Protein AF-A0A0F9CAU9-F1 (afdb_monomer_lite)

Sequence (293 aa):
LVDLVAGYSEGDTSMVIDDLQSAGTIEADQEFTIANTRGIYRVTADATIASNEATVSFYPGLESDVDNDVVVTFTQSTLTDPKVETFVINYASALAAIREPMLLYQQANAAITTVGLATTRITAIGAEIILAVADVASGRAETVLAVALLSTASTQFDLMNAQIDLGVTALASGNSLVNTVPVAGGAPEFMAQANSNFGAAQGFGVTGRSFLEEARGNLNNNSAYLADVVGEVNAITAMVREAQVNLQEVSSELQIASSGRIMETWGRTELERVKAQMERAVPHSVSRIYSRS

Structure (mmCIF, N/CA/C/O backbone):
data_AF-A0A0F9CAU9-F1
#
_entry.id   AF-A0A0F9CAU9-F1
#
loop_
_atom_site.group_PDB
_atom_site.id
_atom_site.type_symbol
_atom_site.label_atom_id
_atom_site.label_alt_id
_atom_site.label_comp_id
_atom_site.label_asym_id
_atom_site.label_entity_id
_atom_site.label_seq_id
_atom_site.pdbx_PDB_ins_code
_atom_site.Cartn_x
_atom_site.Cartn_y
_atom_site.Cartn_z
_atom_site.occupancy
_atom_site.B_iso_or_equiv
_atom_site.auth_seq_id
_atom_site.auth_comp_id
_atom_site.auth_asym_id
_atom_site.auth_atom_id
_atom_site.pdbx_PDB_model_num
ATOM 1 N N . LEU A 1 1 ? -41.903 -16.993 67.031 1.00 79.75 1 LEU A N 1
ATOM 2 C CA . LEU A 1 1 ? -41.532 -18.353 66.592 1.00 79.75 1 LEU A CA 1
ATOM 3 C C . LEU A 1 1 ? -42.289 -18.639 65.300 1.00 79.75 1 LEU A C 1
ATOM 5 O O . LEU A 1 1 ? -42.965 -17.749 64.808 1.00 79.75 1 LEU A O 1
ATOM 9 N N . VAL A 1 2 ? -42.119 -19.794 64.668 1.00 72.75 2 VAL A N 1
ATOM 10 C CA . VAL A 1 2 ? -42.971 -20.174 63.528 1.00 72.75 2 VAL A CA 1
ATOM 11 C C . VAL A 1 2 ? -44.352 -20.557 64.057 1.00 72.75 2 VAL A C 1
ATOM 13 O O . VAL A 1 2 ? -44.434 -21.468 64.878 1.00 72.75 2 VAL A O 1
ATOM 16 N N . ASP A 1 3 ? -45.402 -19.882 63.580 1.00 75.12 3 ASP A N 1
ATOM 17 C CA . ASP A 1 3 ? -46.783 -20.097 64.029 1.00 75.12 3 ASP A CA 1
ATOM 18 C C . ASP A 1 3 ? -47.610 -20.756 62.932 1.00 75.12 3 ASP A C 1
ATOM 20 O O . ASP A 1 3 ? -48.082 -20.122 61.982 1.00 75.12 3 ASP A O 1
ATOM 24 N N . LEU A 1 4 ? -47.710 -22.076 63.038 1.00 72.44 4 LEU A N 1
ATOM 25 C CA . LEU A 1 4 ? -48.736 -22.872 62.392 1.00 72.44 4 LEU A CA 1
ATOM 26 C C . LEU A 1 4 ? -48.717 -24.257 63.031 1.00 72.44 4 LEU A C 1
ATOM 28 O O . LEU A 1 4 ? -47.734 -24.982 62.916 1.00 72.44 4 LEU A O 1
ATOM 32 N N . VAL A 1 5 ? -49.838 -24.683 63.620 1.00 67.50 5 VAL A N 1
ATOM 33 C CA . VAL A 1 5 ? -49.959 -25.988 64.309 1.00 67.50 5 VAL A CA 1
ATOM 34 C C . VAL A 1 5 ? -49.531 -27.183 63.431 1.00 67.50 5 VAL A C 1
ATOM 36 O O . VAL A 1 5 ? -49.164 -28.231 63.959 1.00 67.50 5 VAL A O 1
ATOM 39 N N . ALA A 1 6 ? -49.567 -27.041 62.101 1.00 71.44 6 ALA A N 1
ATOM 40 C CA . ALA A 1 6 ? -49.152 -28.064 61.140 1.00 71.44 6 ALA A CA 1
ATOM 41 C C . ALA A 1 6 ? -47.714 -27.910 60.586 1.00 71.44 6 ALA A C 1
ATOM 43 O O . ALA A 1 6 ? -47.284 -28.791 59.848 1.00 71.44 6 ALA A O 1
ATOM 44 N N . GLY A 1 7 ? -46.983 -26.842 60.928 1.00 83.56 7 GLY A N 1
ATOM 45 C CA . GLY A 1 7 ? -45.695 -26.492 60.317 1.00 83.56 7 GLY A CA 1
ATOM 46 C C . GLY A 1 7 ? -45.817 -25.937 58.890 1.00 83.56 7 GLY A C 1
ATOM 47 O O . GLY A 1 7 ? -46.917 -25.832 58.349 1.00 83.56 7 GLY A O 1
ATOM 48 N N . TYR A 1 8 ? -44.681 -25.582 58.287 1.00 92.25 8 TYR A N 1
ATOM 49 C CA . TYR A 1 8 ? -44.561 -25.158 56.880 1.00 92.25 8 TYR A CA 1
ATOM 50 C C . TYR A 1 8 ? -43.757 -26.188 56.088 1.00 92.25 8 TYR A C 1
ATOM 52 O O . TYR A 1 8 ? -42.897 -26.860 56.657 1.00 92.25 8 TYR A O 1
ATOM 60 N N . SER A 1 9 ? -44.030 -26.331 54.794 1.00 95.19 9 SER A N 1
ATOM 61 C CA . SER A 1 9 ? -43.420 -27.373 53.964 1.00 95.19 9 SER A CA 1
ATOM 62 C C . SER A 1 9 ? -42.234 -26.868 53.142 1.00 95.19 9 SER A C 1
ATOM 64 O O . SER A 1 9 ? -42.120 -25.677 52.841 1.00 95.19 9 SER A O 1
ATOM 66 N N . GLU A 1 10 ? -41.362 -27.792 52.730 1.00 95.31 10 GLU A N 1
ATOM 67 C CA . GLU A 1 10 ? -40.320 -27.521 51.733 1.00 95.31 10 GLU A CA 1
ATOM 68 C C . GLU A 1 10 ? -40.907 -26.794 50.506 1.00 95.31 10 GLU A C 1
ATOM 70 O O . GLU A 1 10 ? -41.928 -27.190 49.938 1.00 95.31 10 GLU A O 1
ATOM 75 N N . GLY A 1 11 ? -40.240 -25.720 50.081 1.00 95.56 11 GLY A N 1
ATOM 76 C CA . GLY A 1 11 ? -40.632 -24.898 48.941 1.00 95.56 11 GLY A CA 1
ATOM 77 C C . GLY A 1 11 ? -41.585 -23.745 49.261 1.00 95.56 11 GLY A C 1
ATOM 78 O O . GLY A 1 11 ? -41.729 -22.865 48.409 1.00 95.56 11 GLY A O 1
ATOM 79 N N . ASP A 1 12 ? -42.179 -23.682 50.458 1.00 96.69 12 ASP A N 1
ATOM 80 C CA . ASP A 1 12 ? -43.006 -22.539 50.855 1.00 96.69 12 ASP A CA 1
ATOM 81 C C . ASP A 1 12 ? -42.184 -21.239 50.835 1.00 96.69 12 ASP A C 1
ATOM 83 O O . ASP A 1 12 ? -41.024 -21.200 51.250 1.00 96.69 12 ASP A O 1
ATOM 87 N N . THR A 1 13 ? -42.789 -20.158 50.335 1.00 97.06 13 THR A N 1
ATOM 88 C CA . THR A 1 13 ? -42.161 -18.824 50.205 1.00 97.06 13 THR A CA 1
ATOM 89 C C . THR A 1 13 ? -42.803 -17.778 51.114 1.00 97.06 13 THR A C 1
ATOM 91 O O . THR A 1 13 ? -42.598 -16.575 50.940 1.00 97.06 13 THR A O 1
ATOM 94 N N . SER A 1 14 ? -43.648 -18.213 52.044 1.00 96.12 14 SER A N 1
ATOM 95 C CA . SER A 1 14 ? -44.259 -17.349 53.045 1.00 96.12 14 SER A CA 1
ATOM 96 C C . SER A 1 14 ? -44.559 -18.128 54.311 1.00 96.12 14 SER A C 1
ATOM 98 O O . SER A 1 14 ? -45.047 -19.251 54.219 1.00 96.12 14 SER A O 1
ATOM 100 N N . MET A 1 15 ? -44.340 -17.514 55.469 1.00 95.81 15 MET A N 1
ATOM 101 C CA . MET A 1 15 ? -44.677 -18.110 56.758 1.00 95.81 15 MET A CA 1
ATOM 102 C C . MET A 1 15 ? -45.140 -17.051 57.750 1.00 95.81 15 MET A C 1
ATOM 104 O O . MET A 1 15 ? -44.755 -15.883 57.662 1.00 95.81 15 MET A O 1
ATOM 108 N N . VAL A 1 16 ? -45.970 -17.469 58.693 1.00 95.56 16 VAL A N 1
ATOM 109 C CA . VAL A 1 16 ? -46.379 -16.667 59.839 1.00 95.56 16 VAL A CA 1
ATOM 110 C C . VAL A 1 16 ? -45.367 -16.848 60.964 1.00 95.56 16 VAL A C 1
ATOM 112 O O . VAL A 1 16 ? -44.951 -17.967 61.274 1.00 95.56 16 VAL A O 1
ATOM 115 N N . ILE A 1 17 ? -44.967 -15.729 61.559 1.00 94.19 17 ILE A N 1
ATOM 116 C CA . ILE A 1 17 ? -44.067 -15.680 62.705 1.00 94.19 17 ILE A CA 1
ATOM 117 C C . ILE A 1 17 ? -44.802 -15.017 63.871 1.00 94.19 17 ILE A C 1
ATOM 119 O O . ILE A 1 17 ? -45.234 -13.874 63.723 1.00 94.19 17 ILE A O 1
ATOM 123 N N . ASP A 1 18 ? -44.905 -15.697 65.012 1.00 93.06 18 ASP A N 1
ATOM 124 C CA . ASP A 1 18 ? -45.485 -15.190 66.264 1.00 93.06 18 ASP A CA 1
ATOM 125 C C . ASP A 1 18 ? -44.417 -14.757 67.287 1.00 93.06 18 ASP A C 1
ATOM 127 O O . ASP A 1 18 ? -43.220 -14.686 66.983 1.00 93.06 18 ASP A O 1
ATOM 131 N N . ASP A 1 19 ? -44.856 -14.460 68.514 1.00 92.06 19 ASP A N 1
ATOM 132 C CA . ASP A 1 19 ? -44.031 -14.008 69.645 1.00 92.06 19 ASP A CA 1
ATOM 133 C C . ASP A 1 19 ? -43.095 -12.841 69.273 1.00 92.06 19 ASP A C 1
ATOM 135 O O . ASP A 1 19 ? -41.976 -12.688 69.770 1.00 92.06 19 ASP A O 1
ATOM 139 N N . LEU A 1 20 ? -43.554 -12.014 68.330 1.00 90.19 20 LEU A N 1
ATOM 140 C CA . LEU A 1 20 ? -42.885 -10.793 67.921 1.00 90.19 20 LEU A CA 1
ATOM 141 C C . LEU A 1 20 ? -43.221 -9.662 68.901 1.00 90.19 20 LEU A C 1
ATOM 143 O O . LEU A 1 20 ? -44.124 -9.745 69.730 1.00 90.19 20 LEU A O 1
ATOM 147 N N . GLN A 1 21 ? -42.499 -8.550 68.791 1.00 88.62 21 GLN A N 1
ATOM 148 C CA . GLN A 1 21 ? -42.854 -7.324 69.508 1.00 88.62 21 GLN A CA 1
ATOM 149 C C . GLN A 1 21 ? -44.277 -6.839 69.161 1.00 88.62 21 GLN A C 1
ATOM 151 O O . GLN A 1 21 ? -44.815 -7.140 68.099 1.00 88.62 21 GLN A O 1
ATOM 156 N N . SER A 1 22 ? -44.871 -6.015 70.028 1.00 84.19 22 SER A N 1
ATOM 157 C CA . SER A 1 22 ? -46.284 -5.613 69.911 1.00 84.19 22 SER A CA 1
ATOM 158 C C . SER A 1 22 ? -46.644 -4.809 68.660 1.00 84.19 22 SER A C 1
ATOM 160 O O . SER A 1 22 ? -47.810 -4.801 68.263 1.00 84.19 22 SER A O 1
ATOM 162 N N . ALA A 1 23 ? -45.672 -4.134 68.045 1.00 88.44 23 ALA A N 1
ATOM 163 C CA . ALA A 1 23 ? -45.816 -3.429 66.777 1.00 88.44 23 ALA A CA 1
ATOM 164 C C . ALA A 1 23 ? -44.446 -3.240 66.108 1.00 88.44 23 ALA A C 1
ATOM 166 O O . ALA A 1 23 ? -43.421 -3.168 66.786 1.00 88.44 23 ALA A O 1
ATOM 167 N N . GLY A 1 24 ? -44.431 -3.105 64.782 1.00 89.12 24 GLY A N 1
ATOM 168 C CA . GLY A 1 24 ? -43.224 -2.836 64.001 1.00 89.12 24 GLY A CA 1
ATOM 169 C C . GLY A 1 24 ? -43.350 -3.324 62.562 1.00 89.12 24 GLY A C 1
ATOM 170 O O . GLY A 1 24 ? -44.426 -3.739 62.135 1.00 89.12 24 GLY A O 1
ATOM 171 N N . THR A 1 25 ? -42.239 -3.296 61.835 1.00 91.00 25 THR A N 1
ATOM 172 C CA . THR A 1 25 ? -42.145 -3.822 60.471 1.00 91.00 25 THR A CA 1
ATOM 173 C C . THR A 1 25 ? -40.889 -4.676 60.365 1.00 91.00 25 THR A C 1
ATOM 175 O O . THR A 1 25 ? -39.832 -4.281 60.856 1.00 91.00 25 THR A O 1
ATOM 178 N N . ILE A 1 26 ? -41.014 -5.840 59.739 1.00 92.25 26 ILE A N 1
ATOM 179 C CA . ILE A 1 26 ? -39.893 -6.620 59.217 1.00 92.25 26 ILE A CA 1
ATOM 180 C C . ILE A 1 26 ? -39.681 -6.115 57.792 1.00 92.25 26 ILE A C 1
ATOM 182 O O . ILE A 1 26 ? -40.568 -6.250 56.949 1.00 92.25 26 ILE A O 1
ATOM 186 N N . GLU A 1 27 ? -38.559 -5.446 57.555 1.00 90.31 27 GLU A N 1
ATOM 187 C CA . GLU A 1 27 ? -38.302 -4.750 56.292 1.00 90.31 27 GLU A CA 1
ATOM 188 C C . GLU A 1 27 ? -37.923 -5.738 55.181 1.00 90.31 27 GLU A C 1
ATOM 190 O O . GLU A 1 27 ? -37.297 -6.774 55.432 1.00 90.31 27 GLU A O 1
ATOM 195 N N . ALA A 1 28 ? -38.276 -5.401 53.941 1.00 88.75 28 ALA A N 1
ATOM 196 C CA . ALA A 1 28 ? -37.760 -6.090 52.767 1.00 88.75 28 ALA A CA 1
ATOM 197 C C . ALA A 1 28 ? -36.221 -6.106 52.762 1.00 88.75 28 ALA A C 1
ATOM 199 O O . ALA A 1 28 ? -35.564 -5.211 53.292 1.00 88.75 28 ALA A O 1
ATOM 200 N N . ASP A 1 29 ? -35.655 -7.146 52.153 1.00 84.69 29 ASP A N 1
ATOM 201 C CA . ASP A 1 29 ? -34.222 -7.438 52.083 1.00 84.69 29 ASP A CA 1
ATOM 202 C C . ASP A 1 29 ? -33.532 -7.791 53.414 1.00 84.69 29 ASP A C 1
ATOM 204 O O . ASP A 1 29 ? -32.345 -8.116 53.404 1.00 84.69 29 ASP A O 1
ATOM 208 N N . GLN A 1 30 ? -34.255 -7.854 54.541 1.00 89.88 30 GLN A N 1
ATOM 209 C CA . GLN A 1 30 ? -33.704 -8.434 55.769 1.00 89.88 30 GLN A CA 1
ATOM 210 C C . GLN A 1 30 ? -33.434 -9.933 55.599 1.00 89.88 30 GLN A C 1
ATOM 212 O O . GLN A 1 30 ? -34.263 -10.684 55.076 1.00 89.88 30 GLN A O 1
ATOM 217 N N . GLU A 1 31 ? -32.268 -10.376 56.065 1.00 92.75 31 GLU A N 1
ATOM 218 C CA . GLU A 1 31 ? -31.911 -11.790 56.101 1.00 92.75 31 GLU A CA 1
ATOM 219 C C . GLU A 1 31 ? -32.347 -12.419 57.423 1.00 92.75 31 GLU A C 1
ATOM 221 O O . GLU A 1 31 ? -32.215 -11.823 58.495 1.00 92.75 31 GLU A O 1
ATOM 226 N N . PHE A 1 32 ? -32.823 -13.657 57.372 1.00 94.31 32 PHE A N 1
ATOM 227 C CA . PHE A 1 32 ? -33.106 -14.441 58.564 1.00 94.31 32 PHE A CA 1
ATOM 228 C C . PHE A 1 32 ? -32.723 -15.907 58.387 1.00 94.31 32 PHE A C 1
ATOM 230 O O . PHE A 1 32 ? -32.543 -16.416 57.281 1.00 94.31 32 PHE A O 1
ATOM 237 N N . THR A 1 33 ? -32.600 -16.587 59.519 1.00 95.75 33 THR A N 1
ATOM 238 C CA . THR A 1 33 ? -32.380 -18.032 59.598 1.00 95.75 33 THR A CA 1
ATOM 239 C C . THR A 1 33 ? -33.470 -18.664 60.443 1.00 95.75 33 THR A C 1
ATOM 241 O O . THR A 1 33 ? -34.001 -18.038 61.364 1.00 95.75 33 THR A O 1
ATOM 244 N N . ILE A 1 34 ? -33.803 -19.909 60.126 1.00 94.94 34 ILE A N 1
ATOM 245 C CA . ILE A 1 34 ? -34.752 -20.717 60.888 1.00 94.94 34 ILE A CA 1
ATOM 246 C C . ILE A 1 34 ? -33.946 -21.811 61.583 1.00 94.94 34 ILE A C 1
ATOM 248 O O . ILE A 1 34 ? -33.148 -22.499 60.939 1.00 94.94 34 ILE A O 1
ATOM 252 N N . ALA A 1 35 ? -34.114 -21.968 62.895 1.00 92.81 35 ALA A N 1
ATOM 253 C CA . ALA A 1 35 ? -33.403 -22.992 63.649 1.00 92.81 35 ALA A CA 1
ATOM 254 C C . ALA A 1 35 ? -33.652 -24.389 63.054 1.00 92.81 35 ALA A C 1
ATOM 256 O O . ALA A 1 35 ? -34.734 -24.688 62.563 1.00 92.81 35 ALA A O 1
ATOM 257 N N . ASN A 1 36 ? -32.628 -25.244 63.094 1.00 91.50 36 ASN A N 1
ATOM 258 C CA . ASN A 1 36 ? -32.630 -26.586 62.495 1.00 91.50 36 ASN A CA 1
ATOM 259 C C . ASN A 1 36 ? -32.769 -26.638 60.960 1.00 91.50 36 ASN A C 1
ATOM 261 O O . ASN A 1 36 ? -32.805 -27.732 60.406 1.00 91.50 36 ASN A O 1
ATOM 265 N N . THR A 1 37 ? -32.749 -25.496 60.266 1.00 91.88 37 THR A N 1
ATOM 266 C CA . THR A 1 37 ? -32.593 -25.431 58.803 1.00 91.88 37 THR A CA 1
ATOM 267 C C . THR A 1 37 ? -31.204 -24.900 58.440 1.00 91.88 37 THR A C 1
ATOM 269 O O . THR A 1 37 ? -30.542 -24.253 59.256 1.00 91.88 37 THR A O 1
ATOM 272 N N . ARG A 1 38 ? -30.724 -25.189 57.225 1.00 88.75 38 ARG A N 1
ATOM 273 C CA . ARG A 1 38 ? -29.419 -24.707 56.738 1.00 88.75 38 ARG A CA 1
ATOM 274 C C . ARG A 1 38 ? -29.528 -23.422 55.900 1.00 88.75 38 ARG A C 1
ATOM 276 O O . ARG A 1 38 ? -28.519 -22.742 55.711 1.00 88.75 38 ARG A O 1
ATOM 283 N N . GLY A 1 39 ? -30.729 -23.086 55.433 1.00 88.38 39 GLY A N 1
ATOM 284 C CA . GLY A 1 39 ? -30.996 -21.935 54.578 1.00 88.38 39 GLY A CA 1
ATOM 285 C C . GLY A 1 39 ? -30.817 -20.578 55.266 1.00 88.38 39 GLY A C 1
ATOM 286 O O . GLY A 1 39 ? -31.155 -20.393 56.436 1.00 88.38 39 GLY A O 1
ATOM 287 N N . ILE A 1 40 ? -30.310 -19.615 54.494 1.00 93.56 40 ILE A N 1
ATOM 288 C CA . ILE A 1 40 ? -30.445 -18.181 54.769 1.00 93.56 40 ILE A CA 1
ATOM 289 C C . ILE A 1 40 ? -31.533 -17.674 53.829 1.00 93.56 40 ILE A C 1
ATOM 291 O O . ILE A 1 40 ? -31.454 -17.886 52.616 1.00 93.56 40 ILE A O 1
ATOM 295 N N . TYR A 1 41 ? -32.541 -17.024 54.392 1.00 95.12 41 TYR A N 1
ATOM 296 C CA . TYR A 1 41 ? -33.708 -16.546 53.665 1.00 95.12 41 TYR A CA 1
ATOM 297 C C . TYR A 1 41 ? -33.712 -15.026 53.651 1.00 95.12 41 TYR A C 1
ATOM 299 O O . TYR A 1 41 ? -33.342 -14.394 54.641 1.00 95.12 41 TYR A O 1
ATOM 307 N N . ARG A 1 42 ? -34.150 -14.434 52.539 1.00 94.38 42 ARG A N 1
ATOM 308 C CA . ARG A 1 42 ? -34.287 -12.984 52.404 1.00 94.38 42 ARG A CA 1
ATOM 309 C C . ARG A 1 42 ? -35.749 -12.596 52.281 1.00 94.38 42 ARG A C 1
ATOM 311 O O . ARG A 1 42 ? -36.455 -13.140 51.433 1.00 94.38 42 ARG A O 1
ATOM 318 N N . VAL A 1 43 ? -36.187 -11.637 53.090 1.00 94.88 43 VAL A N 1
ATOM 319 C CA . VAL A 1 43 ? -37.539 -11.073 53.031 1.00 94.88 43 VAL A CA 1
ATOM 320 C C . VAL A 1 43 ? -37.737 -10.348 51.697 1.00 94.88 43 VAL A C 1
ATOM 322 O O . VAL A 1 43 ? -36.916 -9.524 51.304 1.00 94.88 43 VAL A O 1
ATOM 325 N N . THR A 1 44 ? -38.815 -10.642 50.973 1.00 95.19 44 THR A N 1
ATOM 326 C CA . THR A 1 44 ? -39.061 -10.075 49.631 1.00 95.19 44 THR A CA 1
ATOM 327 C C . THR A 1 44 ? -39.981 -8.855 49.635 1.00 95.19 44 THR A C 1
ATOM 329 O O . THR A 1 44 ? -40.082 -8.170 48.619 1.00 95.19 44 THR A O 1
ATOM 332 N N . ALA A 1 45 ? -40.685 -8.600 50.739 1.00 92.94 45 ALA A N 1
ATOM 333 C CA . ALA A 1 45 ? -41.586 -7.464 50.912 1.00 92.94 45 ALA A CA 1
ATOM 334 C C . ALA A 1 45 ? -41.759 -7.134 52.402 1.00 92.94 45 ALA A C 1
ATOM 336 O O . ALA A 1 45 ? -41.692 -8.037 53.233 1.00 92.94 45 ALA A O 1
ATOM 337 N N . ASP A 1 46 ? -42.031 -5.867 52.721 1.00 92.56 46 ASP A N 1
ATOM 338 C CA . ASP A 1 46 ? -42.271 -5.421 54.096 1.00 92.56 46 ASP A CA 1
ATOM 339 C C . ASP A 1 46 ? -43.429 -6.198 54.743 1.00 92.56 46 ASP A C 1
ATOM 341 O O . ASP A 1 46 ? -44.545 -6.234 54.214 1.00 92.56 46 ASP A O 1
ATOM 345 N N . ALA A 1 47 ? -43.185 -6.768 55.921 1.00 95.19 47 ALA A N 1
ATOM 346 C CA . ALA A 1 47 ? -44.195 -7.446 56.724 1.00 95.19 47 ALA A CA 1
ATOM 347 C C . ALA A 1 47 ? -44.500 -6.627 57.983 1.00 95.19 47 ALA A C 1
ATOM 349 O O . ALA A 1 47 ? -43.624 -6.348 58.800 1.00 95.19 47 ALA A O 1
ATOM 350 N N . THR A 1 48 ? -45.759 -6.216 58.144 1.00 95.81 48 THR A N 1
ATOM 351 C CA . THR A 1 48 ? -46.199 -5.455 59.323 1.00 95.81 48 THR A CA 1
ATOM 352 C C . THR A 1 48 ? -46.467 -6.404 60.484 1.00 95.81 48 THR A C 1
ATOM 354 O O . THR A 1 48 ? -47.201 -7.375 60.326 1.00 95.81 48 THR A O 1
ATOM 357 N N . ILE A 1 49 ? -45.910 -6.091 61.653 1.00 94.75 49 ILE A N 1
ATOM 358 C CA . ILE A 1 49 ? -46.146 -6.830 62.891 1.00 94.75 49 ILE A CA 1
ATOM 359 C C . ILE A 1 49 ? -47.428 -6.305 63.536 1.00 94.75 49 ILE A C 1
ATOM 361 O O . ILE A 1 49 ? -47.516 -5.123 63.888 1.00 94.75 49 ILE A O 1
ATOM 365 N N . ALA A 1 50 ? -48.415 -7.183 63.701 1.00 92.31 50 ALA A N 1
ATOM 366 C CA . ALA A 1 50 ? -49.698 -6.893 64.323 1.00 92.31 50 ALA A CA 1
ATOM 367 C C . ALA A 1 50 ? -50.026 -7.972 65.359 1.00 92.31 50 ALA A C 1
ATOM 369 O O . ALA A 1 50 ? -49.959 -9.158 65.070 1.00 92.31 50 ALA A O 1
ATOM 370 N N . SER A 1 51 ? -50.398 -7.563 66.575 1.00 91.38 51 SER A N 1
ATOM 371 C CA . SER A 1 51 ? -50.764 -8.493 67.658 1.00 91.38 51 SER A CA 1
ATOM 372 C C . SER A 1 51 ? -49.683 -9.538 67.992 1.00 91.38 51 SER A C 1
ATOM 374 O O . SER A 1 51 ? -50.018 -10.652 68.378 1.00 91.38 51 SER A O 1
ATOM 376 N N . ASN A 1 52 ? -48.401 -9.154 67.906 1.00 92.50 52 ASN A N 1
ATOM 377 C CA . ASN A 1 52 ? -47.224 -10.022 68.086 1.00 92.50 52 ASN A CA 1
ATOM 378 C C . ASN A 1 52 ? -47.013 -11.069 66.973 1.00 92.50 52 ASN A C 1
ATOM 380 O O . ASN A 1 52 ? -46.266 -12.021 67.177 1.00 92.50 52 ASN A O 1
ATOM 384 N N . GLU A 1 53 ? -47.624 -10.881 65.802 1.00 93.06 53 GLU A N 1
ATOM 385 C CA . GLU A 1 53 ? -47.552 -11.813 64.673 1.00 93.06 53 GLU A CA 1
ATOM 386 C C . GLU A 1 53 ? -47.300 -11.065 63.348 1.00 93.06 53 GLU A C 1
ATOM 388 O O . GLU A 1 53 ? -47.697 -9.905 63.189 1.00 93.06 53 GLU A O 1
ATOM 393 N N . ALA A 1 54 ? -46.618 -11.696 62.388 1.00 95.12 54 ALA A N 1
ATOM 394 C CA . ALA A 1 54 ? -46.433 -11.170 61.034 1.00 95.12 54 ALA A CA 1
ATOM 395 C C . ALA A 1 54 ? -46.332 -12.291 59.988 1.00 95.12 54 ALA A C 1
ATOM 397 O O . ALA A 1 54 ? -45.632 -13.280 60.193 1.00 95.12 54 ALA A O 1
ATOM 398 N N . THR A 1 55 ? -46.956 -12.102 58.820 1.00 96.00 55 THR A N 1
ATOM 399 C CA . THR A 1 55 ? -46.733 -12.961 57.645 1.00 96.00 55 THR A CA 1
ATOM 400 C C . THR A 1 55 ? -45.552 -12.439 56.835 1.00 96.00 55 THR A C 1
ATOM 402 O O . THR A 1 55 ? -45.625 -11.362 56.244 1.00 96.00 55 THR A O 1
ATOM 405 N N . VAL A 1 56 ? -44.472 -13.211 56.774 1.00 96.31 56 VAL A N 1
ATOM 406 C CA . VAL A 1 56 ? -43.236 -12.856 56.071 1.00 96.31 56 VAL A CA 1
ATOM 407 C C . VAL A 1 56 ? -43.170 -13.605 54.747 1.00 96.31 56 VAL A C 1
ATOM 409 O O . VAL A 1 56 ? -43.267 -14.827 54.730 1.00 96.31 56 VAL A O 1
ATOM 412 N N . SER A 1 57 ? -42.990 -12.878 53.641 1.00 97.56 57 SER A N 1
ATOM 413 C CA . SER A 1 57 ? -42.685 -13.458 52.322 1.00 97.56 57 SER A CA 1
ATOM 414 C C . SER A 1 57 ? -41.178 -13.454 52.087 1.00 97.56 57 SER A C 1
ATOM 416 O O . SER A 1 57 ? -40.526 -12.454 52.398 1.00 97.56 57 SER A O 1
ATOM 418 N N . PHE A 1 58 ? -40.617 -14.537 51.551 1.00 97.44 58 PHE A N 1
ATOM 419 C CA . PHE A 1 58 ? -39.167 -14.706 51.454 1.00 97.44 58 PHE A CA 1
ATOM 420 C C . PHE A 1 58 ? -38.705 -15.538 50.246 1.00 97.44 58 PHE A C 1
ATOM 422 O O . PHE A 1 58 ? -39.488 -16.232 49.598 1.00 97.44 58 PHE A O 1
ATOM 429 N N . TYR A 1 59 ? -37.408 -15.444 49.939 1.00 96.00 59 TYR A N 1
ATOM 430 C CA . TYR A 1 59 ? -36.716 -16.231 48.916 1.00 96.00 59 TYR A CA 1
ATOM 431 C C . TYR A 1 59 ? -35.320 -16.664 49.414 1.00 96.00 59 TYR A C 1
ATOM 433 O O . TYR A 1 59 ? -34.651 -15.860 50.071 1.00 96.00 59 TYR A O 1
ATOM 441 N N . PRO A 1 60 ? -34.821 -17.868 49.066 1.00 96.94 60 PRO A N 1
ATOM 442 C CA . PRO A 1 60 ? -35.508 -18.947 48.338 1.00 96.94 60 PRO A CA 1
ATOM 443 C C . PRO A 1 60 ? -36.665 -19.556 49.149 1.00 96.94 60 PRO A C 1
ATOM 445 O O . PRO A 1 60 ? -36.859 -19.183 50.301 1.00 96.94 60 PRO A O 1
ATOM 448 N N . GLY A 1 61 ? -37.449 -20.461 48.550 1.00 95.81 61 GLY A N 1
ATOM 449 C CA . GLY A 1 61 ? -38.411 -21.265 49.317 1.00 95.81 61 GLY A CA 1
ATOM 450 C C . GLY A 1 61 ? -37.703 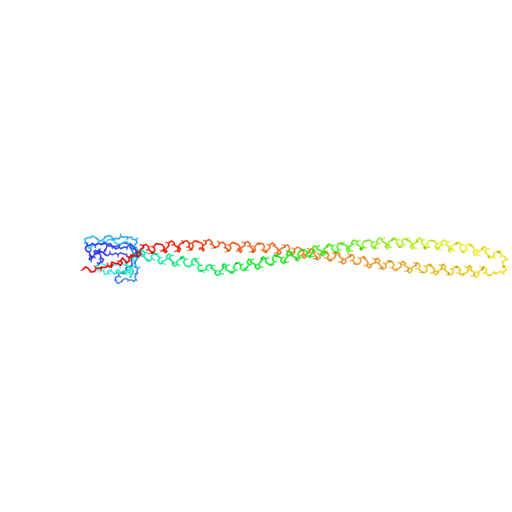-22.153 50.349 1.00 95.81 61 GLY A C 1
ATOM 451 O O . GLY A 1 61 ? -36.498 -22.390 50.223 1.00 95.81 61 GLY A O 1
ATOM 452 N N . LEU A 1 62 ? -38.430 -22.618 51.369 1.00 96.12 62 LEU A N 1
ATOM 453 C CA . LEU A 1 62 ? -37.872 -23.437 52.456 1.00 96.12 62 LEU A CA 1
ATOM 454 C C . LEU A 1 62 ? -37.117 -24.666 51.921 1.00 96.12 62 LEU A C 1
ATOM 456 O O . LEU A 1 62 ? -37.615 -25.361 51.042 1.00 96.12 62 LEU A O 1
ATOM 460 N N . GLU A 1 63 ? -35.924 -24.943 52.455 1.00 94.44 63 GLU A N 1
ATOM 461 C CA . GLU A 1 63 ? -35.094 -26.101 52.052 1.00 94.44 63 GLU A CA 1
ATOM 462 C C . GLU A 1 63 ? -35.609 -27.431 52.632 1.00 94.44 63 GLU A C 1
ATOM 464 O O . GLU A 1 63 ? -35.275 -28.506 52.143 1.00 94.44 63 GLU A O 1
ATOM 469 N N . SER A 1 64 ? -36.407 -27.368 53.695 1.00 94.12 64 SER A N 1
ATOM 470 C CA . SER A 1 64 ? -37.024 -28.516 54.352 1.00 94.12 64 SER A CA 1
ATOM 471 C C . SER A 1 64 ? -38.289 -28.076 55.077 1.00 94.12 64 SER A C 1
ATOM 473 O O . SER A 1 64 ? -38.463 -26.884 55.337 1.00 94.12 64 SER A O 1
ATOM 475 N N . ASP A 1 65 ? -39.119 -29.038 55.469 1.00 94.44 65 ASP A N 1
ATOM 476 C CA . ASP A 1 65 ? -40.238 -28.782 56.375 1.00 94.44 65 ASP A CA 1
ATOM 477 C C . ASP A 1 65 ? -39.748 -28.119 57.678 1.00 94.44 65 ASP A C 1
ATOM 479 O O . ASP A 1 65 ? -38.639 -28.384 58.161 1.00 94.44 65 ASP A O 1
ATOM 483 N N . VAL A 1 66 ? -40.578 -27.237 58.232 1.00 93.44 66 VAL A N 1
ATOM 484 C CA . VAL A 1 66 ? -40.309 -26.463 59.446 1.00 93.44 66 VAL A CA 1
ATOM 485 C C . VAL A 1 66 ? -41.428 -26.713 60.448 1.00 93.44 66 VAL A C 1
ATOM 487 O O . VAL A 1 66 ? -42.592 -26.416 60.177 1.00 93.44 66 VAL A O 1
ATOM 490 N N . ASP A 1 67 ? -41.062 -27.243 61.614 1.00 92.69 67 ASP A N 1
ATOM 491 C CA . ASP A 1 67 ? -41.993 -27.524 62.708 1.00 92.69 67 ASP A CA 1
ATOM 492 C C . ASP A 1 67 ? -42.586 -26.237 63.322 1.00 92.69 67 ASP A C 1
ATOM 494 O O . ASP A 1 67 ? -42.031 -25.140 63.203 1.00 92.69 67 ASP A O 1
ATOM 498 N N . ASN A 1 68 ? -43.709 -26.381 64.033 1.00 89.94 68 ASN A N 1
ATOM 499 C CA . ASN A 1 68 ? -44.265 -25.314 64.872 1.00 89.94 68 ASN A CA 1
ATOM 500 C C . ASN A 1 68 ? -43.292 -24.927 66.002 1.00 89.94 68 ASN A C 1
ATOM 502 O O . ASN A 1 68 ? -42.513 -25.759 66.470 1.00 89.94 68 ASN A O 1
ATOM 506 N N . ASP A 1 69 ? -43.372 -23.683 66.479 1.00 89.88 69 ASP A N 1
ATOM 507 C CA . ASP A 1 69 ? -42.574 -23.149 67.594 1.00 89.88 69 ASP A CA 1
ATOM 508 C C . ASP A 1 69 ? -41.052 -23.121 67.343 1.00 89.88 69 ASP A C 1
ATOM 510 O O . ASP A 1 69 ? -40.241 -23.036 68.271 1.00 89.88 69 ASP A O 1
ATOM 514 N N . VAL A 1 70 ? -40.626 -23.153 66.076 1.00 92.81 70 VAL A N 1
ATOM 515 C CA . VAL A 1 70 ? -39.208 -23.048 65.712 1.00 92.81 70 VAL A CA 1
ATOM 516 C C . VAL A 1 70 ? -38.733 -21.593 65.790 1.00 92.81 70 VAL A C 1
ATOM 518 O O . VAL A 1 70 ? -39.430 -20.649 65.411 1.00 92.81 70 VAL A O 1
ATOM 521 N N . VAL A 1 71 ? -37.514 -21.393 66.299 1.00 93.25 71 VAL A N 1
ATOM 522 C CA . VAL A 1 71 ? -36.914 -20.060 66.451 1.00 93.25 71 VAL A CA 1
ATOM 523 C C . VAL A 1 71 ? -36.507 -19.492 65.094 1.00 93.25 71 VAL A C 1
ATOM 525 O O . VAL A 1 71 ? -35.746 -20.118 64.356 1.00 93.25 71 VAL A O 1
ATOM 528 N N . VAL A 1 72 ? -36.946 -18.265 64.812 1.00 93.19 72 VAL A N 1
ATOM 529 C CA . VAL A 1 72 ? -36.512 -17.468 63.659 1.00 93.19 72 VAL A CA 1
ATOM 530 C C . VAL A 1 72 ? -35.589 -16.357 64.148 1.00 93.19 72 VAL A C 1
ATOM 532 O O . VAL A 1 72 ? -35.944 -15.609 65.057 1.00 93.19 72 VAL A O 1
ATOM 535 N N . THR A 1 73 ? -34.398 -16.250 63.561 1.00 93.12 73 THR A N 1
ATOM 536 C CA . THR A 1 73 ? -33.411 -15.220 63.915 1.00 93.12 73 THR A CA 1
ATOM 537 C C . THR A 1 73 ? -33.187 -14.290 62.735 1.00 93.12 73 THR A C 1
ATOM 539 O O . THR A 1 73 ? -32.609 -14.698 61.728 1.00 93.12 73 THR A O 1
ATOM 542 N N . PHE A 1 74 ? -33.615 -13.035 62.877 1.00 90.25 74 PHE A N 1
ATOM 543 C CA . PHE A 1 74 ? -33.333 -11.972 61.916 1.00 90.25 74 PHE A CA 1
ATOM 544 C C . PHE A 1 74 ? -31.921 -11.429 62.123 1.00 90.25 74 PHE A C 1
ATOM 546 O O . PHE A 1 74 ? -31.538 -11.048 63.232 1.00 90.25 74 PHE A O 1
ATOM 553 N N . THR A 1 75 ? -31.157 -11.358 61.040 1.00 86.44 75 THR A N 1
ATOM 554 C CA . THR A 1 75 ? -29.866 -10.679 61.011 1.00 86.44 75 THR A CA 1
ATOM 555 C C . THR A 1 75 ? -30.130 -9.222 60.668 1.00 86.44 75 THR A C 1
ATOM 557 O O . THR A 1 75 ? -30.375 -8.871 59.516 1.00 86.44 75 THR A O 1
ATOM 560 N N . GLN A 1 76 ? -30.127 -8.358 61.682 1.00 69.62 76 GLN A N 1
ATOM 561 C CA . GLN A 1 76 ? -30.235 -6.921 61.448 1.00 69.62 76 GLN A CA 1
ATOM 562 C C . GLN A 1 76 ? -28.978 -6.427 60.733 1.00 69.62 76 GLN A C 1
ATOM 564 O O . GLN A 1 76 ? -27.855 -6.751 61.136 1.00 69.62 76 GLN A O 1
ATOM 569 N N . SER A 1 77 ? -29.166 -5.619 59.688 1.00 65.31 77 SER A N 1
ATOM 570 C CA . SER A 1 77 ? -28.055 -4.895 59.077 1.00 65.31 77 SER A CA 1
ATOM 571 C C . SER A 1 77 ? -27.351 -4.069 60.156 1.00 65.31 77 SER A C 1
ATOM 573 O O . SER A 1 77 ? -27.987 -3.413 60.981 1.00 65.31 77 SER A O 1
ATOM 575 N N . THR A 1 78 ? -26.018 -4.094 60.166 1.00 61.56 78 THR A N 1
ATOM 576 C CA . THR A 1 78 ? -25.228 -3.245 61.077 1.00 61.56 78 THR A CA 1
ATOM 577 C C . THR A 1 78 ? -25.252 -1.770 60.657 1.00 61.56 78 THR A C 1
ATOM 579 O O . THR A 1 78 ? -24.724 -0.913 61.369 1.00 61.56 78 THR A O 1
ATOM 582 N N . LEU A 1 79 ? -25.875 -1.463 59.514 1.00 61.72 79 LEU A N 1
ATOM 583 C CA . LEU A 1 79 ? -26.109 -0.116 59.017 1.00 61.72 79 LEU A CA 1
ATOM 584 C C . LEU A 1 79 ? -27.477 0.380 59.493 1.00 61.72 79 LEU A C 1
ATOM 586 O O . LEU A 1 79 ? -28.501 -0.252 59.270 1.00 61.72 79 LEU A O 1
ATOM 590 N N . THR A 1 80 ? -27.492 1.553 60.123 1.00 62.47 80 THR A N 1
ATOM 591 C CA . THR A 1 80 ? -28.688 2.153 60.736 1.00 62.47 80 THR A CA 1
ATOM 592 C C . THR A 1 80 ? -29.758 2.607 59.730 1.00 62.47 80 THR A C 1
ATOM 594 O O . THR A 1 80 ? -30.843 2.996 60.149 1.00 62.47 80 THR A O 1
ATOM 597 N N . ASP A 1 81 ? -29.454 2.609 58.428 1.00 66.19 81 ASP A N 1
ATOM 598 C CA . ASP A 1 81 ? -30.370 2.981 57.344 1.00 66.19 81 ASP A CA 1
ATOM 599 C C . ASP A 1 81 ? -30.136 2.050 56.130 1.00 66.19 81 ASP A C 1
ATOM 601 O O . ASP A 1 81 ? -29.053 2.105 55.532 1.00 66.19 81 ASP A O 1
ATOM 605 N N . PRO A 1 82 ? -31.128 1.231 55.726 1.00 66.19 82 PRO A N 1
ATOM 606 C CA . PRO A 1 82 ? -31.051 0.343 54.558 1.00 66.19 82 PRO A CA 1
ATOM 607 C C . PRO A 1 82 ? -30.674 1.061 53.250 1.00 66.19 82 PRO A C 1
ATOM 609 O O . PRO A 1 82 ? -30.074 0.482 52.341 1.00 66.19 82 PRO A O 1
ATOM 612 N N . LYS A 1 83 ? -30.961 2.365 53.137 1.00 69.94 83 LYS A N 1
ATOM 613 C CA . LYS A 1 83 ? -30.599 3.161 51.952 1.00 69.94 83 LYS A CA 1
ATOM 614 C C . LYS A 1 83 ? -29.092 3.318 51.796 1.00 69.94 83 LYS A C 1
ATOM 616 O O . LYS A 1 83 ? -28.609 3.456 50.672 1.00 69.94 83 LYS A O 1
ATOM 621 N N . VAL A 1 84 ? -28.340 3.276 52.897 1.00 75.56 84 VAL A N 1
ATOM 622 C CA . VAL A 1 84 ? -26.875 3.389 52.882 1.00 75.56 84 VAL A CA 1
ATOM 623 C C . VAL A 1 84 ? -26.253 2.214 52.139 1.00 75.56 84 VAL A C 1
ATOM 625 O O . VAL A 1 84 ? -25.328 2.419 51.355 1.00 75.56 84 VAL A O 1
ATOM 628 N N . GLU A 1 85 ? -26.796 1.010 52.301 1.00 74.44 85 GLU A N 1
ATOM 629 C CA . GLU A 1 85 ? -26.325 -0.182 51.594 1.00 74.44 85 GLU A CA 1
ATOM 630 C C . GLU A 1 85 ? -26.518 -0.050 50.078 1.00 74.44 85 GLU A C 1
ATOM 632 O O . GLU A 1 85 ? -25.577 -0.236 49.302 1.00 74.44 85 GLU A O 1
ATOM 637 N N . THR A 1 86 ? -27.693 0.423 49.654 1.00 77.88 86 THR A N 1
ATOM 638 C CA . THR A 1 86 ? -27.967 0.726 48.240 1.00 77.88 86 THR A CA 1
ATOM 639 C C . THR A 1 86 ? -27.007 1.786 47.687 1.00 77.88 86 THR A C 1
ATOM 641 O O . THR A 1 86 ? -26.530 1.673 46.555 1.00 77.88 86 THR A O 1
ATOM 644 N N . PHE A 1 87 ? -26.676 2.819 48.470 1.00 81.31 87 PHE A N 1
ATOM 645 C CA . PHE A 1 87 ? -25.708 3.830 48.043 1.00 81.31 87 PHE A CA 1
ATOM 646 C C . PHE A 1 87 ? -24.295 3.260 47.907 1.00 81.31 87 PHE A C 1
ATOM 648 O O . PHE A 1 87 ? -23.610 3.604 46.947 1.00 81.31 87 PHE A O 1
ATOM 655 N N . VAL A 1 88 ? -23.857 2.380 48.811 1.00 82.88 88 VAL A N 1
ATOM 656 C CA . VAL A 1 88 ? -22.539 1.731 48.724 1.00 82.88 88 VAL A CA 1
ATOM 657 C C . VAL A 1 88 ? -22.446 0.840 47.486 1.00 82.88 88 VAL A C 1
ATOM 659 O O . VAL A 1 88 ? -21.439 0.909 46.778 1.00 82.88 88 VAL A O 1
ATOM 662 N N . ILE A 1 89 ? -23.497 0.076 47.171 1.00 82.94 89 ILE A N 1
ATOM 663 C CA . ILE A 1 89 ? -23.561 -0.743 45.951 1.00 82.94 89 ILE A CA 1
ATOM 664 C C . ILE A 1 89 ? -23.456 0.150 44.710 1.00 82.94 89 ILE A C 1
ATOM 666 O O . ILE A 1 89 ? -22.550 -0.043 43.900 1.00 82.94 89 ILE A O 1
ATOM 670 N N . ASN A 1 90 ? -24.297 1.183 44.591 1.00 83.38 90 ASN A N 1
ATOM 671 C CA . ASN A 1 90 ? -24.269 2.085 43.433 1.00 83.38 90 ASN A CA 1
ATOM 672 C C . ASN A 1 90 ? -22.931 2.835 43.309 1.00 83.38 90 ASN A C 1
ATOM 674 O O . ASN A 1 90 ? -22.421 3.022 42.205 1.00 83.38 90 ASN A O 1
ATOM 678 N N . TYR A 1 91 ? -22.324 3.225 44.433 1.00 86.31 91 TYR A N 1
ATOM 679 C CA . TYR A 1 91 ? -21.005 3.854 44.471 1.00 86.31 91 TYR A CA 1
ATOM 680 C C . TYR A 1 91 ? -19.905 2.903 43.978 1.00 86.31 91 TYR A C 1
ATOM 682 O O . TYR A 1 91 ? -19.067 3.296 43.164 1.00 86.31 91 TYR A O 1
ATOM 690 N N . ALA A 1 92 ? -19.918 1.646 44.432 1.00 85.12 92 ALA A N 1
ATOM 691 C CA . ALA A 1 92 ? -18.977 0.618 43.998 1.00 85.12 92 ALA A CA 1
ATOM 692 C C . ALA A 1 92 ? -19.150 0.285 42.508 1.00 85.12 92 ALA A C 1
ATOM 694 O O . ALA A 1 92 ? -18.156 0.215 41.784 1.00 85.12 92 ALA A O 1
ATOM 695 N N . SER A 1 93 ? -20.390 0.162 42.025 1.00 83.31 93 SER A N 1
ATOM 696 C CA . SER A 1 93 ? -20.697 -0.051 40.606 1.00 83.31 93 SER A CA 1
ATOM 697 C C . SER A 1 93 ? -20.229 1.117 39.734 1.00 83.31 93 SER A C 1
ATOM 699 O O . SER A 1 93 ? -19.601 0.896 38.699 1.00 83.31 93 SER A O 1
ATOM 701 N N . ALA A 1 94 ? -20.459 2.360 40.166 1.00 84.25 94 ALA A N 1
ATOM 702 C CA . ALA A 1 94 ? -19.986 3.550 39.465 1.00 84.25 94 ALA A CA 1
ATOM 703 C C . ALA A 1 94 ? -18.448 3.627 39.433 1.00 84.25 94 ALA A C 1
ATOM 705 O O . ALA A 1 94 ? -17.857 3.921 38.394 1.00 84.25 94 ALA A O 1
ATOM 706 N N . LEU A 1 95 ? -17.774 3.301 40.542 1.00 84.69 95 LEU A N 1
ATOM 707 C CA . LEU A 1 95 ? -16.311 3.216 40.594 1.00 84.69 95 LEU A CA 1
ATOM 708 C C . LEU A 1 95 ? -15.751 2.119 39.686 1.00 84.69 95 LEU A C 1
ATOM 710 O O . LEU A 1 95 ? -14.752 2.361 39.006 1.00 84.69 95 LEU A O 1
ATOM 714 N N . ALA A 1 96 ? -16.377 0.942 39.659 1.00 83.31 96 ALA A N 1
ATOM 715 C CA . ALA A 1 96 ? -15.991 -0.152 38.773 1.00 83.31 96 ALA A CA 1
ATOM 716 C C . ALA A 1 96 ? -16.134 0.256 37.298 1.00 83.31 96 ALA A C 1
ATOM 718 O O . ALA A 1 96 ? -15.202 0.066 36.518 1.00 83.31 96 ALA A O 1
ATOM 719 N N . ALA A 1 97 ? -17.236 0.928 36.940 1.00 79.00 97 ALA A N 1
ATOM 720 C CA . ALA A 1 97 ? -17.477 1.450 35.593 1.00 79.00 97 ALA A CA 1
ATOM 721 C C . ALA A 1 97 ? -16.474 2.535 35.154 1.00 79.00 97 ALA A C 1
ATOM 723 O O . ALA A 1 97 ? -16.261 2.729 33.960 1.00 79.00 97 ALA A O 1
ATOM 724 N N . ILE A 1 98 ? -15.834 3.234 36.097 1.00 83.19 98 ILE A N 1
ATOM 725 C CA . ILE A 1 98 ? -14.765 4.200 35.801 1.00 83.19 98 ILE A CA 1
ATOM 726 C C . ILE A 1 98 ? -13.399 3.502 35.708 1.00 83.19 98 ILE A C 1
ATOM 728 O O . ILE A 1 98 ? -12.604 3.830 34.829 1.00 83.19 98 ILE A O 1
ATOM 732 N N . ARG A 1 99 ? -13.096 2.570 36.621 1.00 80.69 99 ARG A N 1
ATOM 733 C CA . ARG A 1 99 ? -11.751 1.986 36.770 1.00 80.69 99 ARG A CA 1
ATOM 734 C C . ARG A 1 99 ? -11.434 0.906 35.747 1.00 80.69 99 ARG A C 1
ATOM 736 O O . ARG A 1 99 ? -10.383 0.980 35.115 1.00 80.69 99 ARG A O 1
ATOM 743 N N . GLU A 1 100 ? -12.312 -0.078 35.593 1.00 75.81 100 GLU A N 1
ATOM 744 C CA . GLU A 1 100 ? -12.053 -1.246 34.740 1.00 75.81 100 GLU A CA 1
ATOM 745 C C . GLU A 1 100 ? -11.818 -0.867 33.267 1.00 75.81 100 GLU A C 1
ATOM 747 O O . GLU A 1 100 ? -10.877 -1.372 32.650 1.00 75.81 100 GLU A O 1
ATOM 752 N N . PRO A 1 101 ? -12.558 0.094 32.685 1.00 70.94 101 PRO A N 1
ATOM 753 C CA . PRO A 1 101 ? -12.366 0.416 31.277 1.00 70.94 101 PRO A CA 1
ATOM 754 C C . PRO A 1 101 ? -11.145 1.307 30.988 1.00 70.94 101 PRO A C 1
ATOM 756 O O . PRO A 1 101 ? -10.699 1.380 29.843 1.00 70.94 101 PRO A O 1
ATOM 759 N N . MET A 1 102 ? -10.570 1.984 31.994 1.00 76.00 102 MET A N 1
ATOM 760 C CA . MET A 1 102 ? -9.486 2.959 31.786 1.00 76.00 102 MET A CA 1
ATOM 761 C C . MET A 1 102 ? -8.241 2.345 31.139 1.00 76.00 102 MET A C 1
ATOM 763 O O . MET A 1 102 ? -7.650 2.964 30.251 1.00 76.00 102 MET A O 1
ATOM 767 N N . LEU A 1 103 ? -7.841 1.142 31.563 1.00 76.69 103 LEU A N 1
ATOM 768 C CA . LEU A 1 103 ? -6.666 0.467 31.005 1.00 76.69 103 LEU A CA 1
ATOM 769 C C . LEU A 1 103 ? -6.898 0.105 29.531 1.00 76.69 103 LEU A C 1
ATOM 771 O O . LEU A 1 103 ? -6.067 0.416 28.676 1.00 76.69 103 LEU A O 1
ATOM 775 N N . LEU A 1 104 ? -8.059 -0.483 29.234 1.00 76.25 104 LEU A N 1
ATOM 776 C CA . LEU A 1 104 ? -8.480 -0.847 27.881 1.00 76.25 104 LEU A CA 1
ATOM 777 C C . LEU A 1 104 ? -8.555 0.377 26.958 1.00 76.25 104 LEU A C 1
ATOM 779 O O . LEU A 1 104 ? -8.101 0.301 25.820 1.00 76.25 104 LEU A O 1
ATOM 783 N N . TYR A 1 105 ? -9.019 1.538 27.435 1.00 77.06 105 TYR A N 1
ATOM 784 C CA . TYR A 1 105 ? -9.015 2.765 26.627 1.00 77.06 105 TYR A CA 1
ATOM 785 C C . TYR A 1 105 ? -7.631 3.327 26.373 1.00 77.06 105 TYR A C 1
ATOM 787 O O . TYR A 1 105 ? -7.366 3.812 25.275 1.00 77.06 105 TYR A O 1
ATOM 795 N N . GLN A 1 106 ? -6.754 3.328 27.375 1.00 78.69 106 GLN A N 1
ATOM 796 C CA . GLN A 1 106 ? -5.384 3.790 27.171 1.00 78.69 106 GLN A CA 1
ATOM 797 C C . GLN A 1 106 ? -4.690 2.921 26.122 1.00 78.69 106 GLN A C 1
ATOM 799 O O . GLN A 1 106 ? -4.071 3.456 25.202 1.00 78.69 106 GLN A O 1
ATOM 804 N N . GLN A 1 107 ? -4.886 1.602 26.199 1.00 80.31 107 GLN A N 1
ATOM 805 C CA . GLN A 1 107 ? -4.396 0.654 25.203 1.00 80.31 107 GLN A CA 1
ATOM 806 C C . GLN A 1 107 ? -5.032 0.888 23.825 1.00 80.31 107 GLN A C 1
ATOM 808 O O . GLN A 1 107 ? -4.304 0.987 22.839 1.00 80.31 107 GLN A O 1
ATOM 813 N N . ALA A 1 108 ? -6.353 1.072 23.743 1.00 77.62 108 ALA A N 1
ATOM 814 C CA . ALA A 1 108 ? -7.048 1.340 22.484 1.00 77.62 108 ALA A CA 1
ATOM 815 C C . ALA A 1 108 ? -6.599 2.663 21.839 1.00 77.62 108 ALA A C 1
ATOM 817 O O . ALA A 1 108 ? -6.288 2.690 20.654 1.00 77.62 108 ALA A O 1
ATOM 818 N N . ASN A 1 109 ? -6.476 3.756 22.597 1.00 80.69 109 ASN A N 1
ATOM 819 C CA . ASN A 1 109 ? -6.000 5.042 22.067 1.00 80.69 109 ASN A CA 1
ATOM 820 C C . ASN A 1 109 ? -4.525 4.976 21.627 1.00 80.69 109 ASN A C 1
ATOM 822 O O . ASN A 1 109 ? -4.153 5.572 20.610 1.00 80.69 109 ASN A O 1
ATOM 826 N N . ALA A 1 110 ? -3.682 4.245 22.365 1.00 76.56 110 ALA A N 1
ATOM 827 C CA . ALA A 1 110 ? -2.297 3.994 21.970 1.00 76.56 110 ALA A CA 1
ATOM 828 C C . ALA A 1 110 ? -2.224 3.176 20.668 1.00 76.56 110 ALA A C 1
ATOM 830 O O . ALA A 1 110 ? -1.429 3.498 19.779 1.00 76.56 110 ALA A O 1
ATOM 831 N N . ALA A 1 111 ? -3.097 2.175 20.518 1.00 72.12 111 ALA A N 1
ATOM 832 C CA . ALA A 1 111 ? -3.235 1.400 19.292 1.00 72.12 111 ALA A CA 1
ATOM 833 C C . ALA A 1 111 ? -3.728 2.271 18.124 1.00 72.12 111 ALA A C 1
ATOM 835 O O . ALA A 1 111 ? -3.096 2.258 17.073 1.00 72.12 111 ALA A O 1
ATOM 836 N N . ILE A 1 112 ? -4.760 3.107 18.317 1.00 79.31 112 ILE A N 1
ATOM 837 C CA . ILE A 1 112 ? -5.267 4.054 17.301 1.00 79.31 112 ILE A CA 1
ATOM 838 C C . ILE A 1 112 ? -4.144 4.973 16.820 1.00 79.31 112 ILE A C 1
ATOM 840 O O . ILE A 1 112 ? -3.956 5.157 15.619 1.00 79.31 112 ILE A O 1
ATOM 844 N N . THR A 1 113 ? -3.364 5.526 17.750 1.00 82.88 113 THR A N 1
ATOM 845 C CA . THR A 1 113 ? -2.238 6.410 17.418 1.00 82.88 113 THR A CA 1
ATOM 846 C C . THR A 1 113 ? -1.182 5.666 16.601 1.00 82.88 113 THR A C 1
ATOM 848 O O . THR A 1 113 ? -0.735 6.157 15.565 1.00 82.88 113 THR A O 1
ATOM 851 N N . THR A 1 114 ? -0.820 4.453 17.025 1.00 75.81 114 THR A N 1
ATOM 852 C CA . THR A 1 114 ? 0.145 3.596 16.319 1.00 75.81 114 THR A CA 1
ATOM 853 C C . THR A 1 114 ? -0.338 3.233 14.910 1.00 75.81 114 THR A C 1
ATOM 855 O O . THR A 1 114 ? 0.423 3.355 13.951 1.00 75.81 114 THR A O 1
ATOM 858 N N . VAL A 1 115 ? -1.613 2.864 14.755 1.00 72.69 115 VAL A N 1
ATOM 859 C CA . VAL A 1 115 ? -2.250 2.562 13.461 1.00 72.69 115 VAL A CA 1
ATOM 860 C C . VAL A 1 115 ? -2.294 3.800 12.561 1.00 72.69 115 VAL A C 1
ATOM 862 O O . VAL A 1 115 ? -2.015 3.705 11.364 1.00 72.69 115 VAL A O 1
ATOM 865 N N . GLY A 1 116 ? -2.560 4.985 13.117 1.00 78.44 116 GLY A N 1
ATOM 866 C CA . GLY A 1 116 ? -2.502 6.253 12.384 1.00 78.44 116 GLY A CA 1
ATOM 867 C C . GLY A 1 116 ? -1.099 6.577 11.855 1.00 78.44 116 GLY A C 1
ATOM 868 O O . GLY A 1 116 ? -0.942 6.978 10.696 1.00 78.44 116 GLY A O 1
ATOM 869 N N . LEU A 1 117 ? -0.058 6.336 12.659 1.00 80.94 117 LEU A N 1
ATOM 870 C CA . LEU A 1 117 ? 1.337 6.463 12.220 1.00 80.94 117 LEU A CA 1
ATOM 871 C C . LEU A 1 117 ? 1.677 5.456 11.114 1.00 80.94 117 LEU A C 1
ATOM 873 O O . LEU A 1 117 ? 2.280 5.841 10.110 1.00 80.94 117 LEU A O 1
ATOM 877 N N . ALA A 1 118 ? 1.258 4.195 11.258 1.00 65.06 118 ALA A N 1
ATOM 878 C CA . ALA A 1 118 ? 1.446 3.169 10.232 1.00 65.06 118 ALA A CA 1
ATOM 879 C C . ALA A 1 118 ? 0.765 3.565 8.910 1.00 65.06 118 ALA A C 1
ATOM 881 O O . ALA A 1 118 ? 1.401 3.546 7.858 1.00 65.06 118 ALA A O 1
ATOM 882 N N . THR A 1 119 ? -0.481 4.038 8.970 1.00 77.88 119 THR A N 1
ATOM 883 C CA . THR A 1 119 ? -1.243 4.529 7.808 1.00 77.88 119 THR A CA 1
ATOM 884 C C . THR A 1 119 ? -0.519 5.675 7.097 1.00 77.88 119 THR A C 1
ATOM 886 O O . THR A 1 119 ? -0.405 5.689 5.869 1.00 77.88 119 THR A O 1
ATOM 889 N N . THR A 1 120 ? 0.033 6.620 7.864 1.00 83.06 120 THR A N 1
ATOM 890 C CA . THR A 1 120 ? 0.814 7.744 7.324 1.00 83.06 120 THR A CA 1
ATOM 891 C C . THR A 1 120 ? 2.068 7.251 6.598 1.00 83.06 120 THR A C 1
ATOM 893 O O . THR A 1 120 ? 2.359 7.698 5.489 1.00 83.06 120 THR A O 1
ATOM 896 N N . ARG A 1 121 ? 2.795 6.290 7.184 1.00 72.75 121 ARG A N 1
ATOM 897 C CA . ARG A 1 121 ? 3.997 5.701 6.572 1.00 72.75 121 ARG A CA 1
ATOM 898 C C . ARG A 1 121 ? 3.682 4.933 5.292 1.00 72.75 121 ARG A C 1
ATOM 900 O O . ARG A 1 121 ? 4.371 5.131 4.299 1.00 72.75 121 ARG A O 1
ATOM 907 N N . ILE A 1 122 ? 2.628 4.120 5.285 1.00 68.25 122 ILE A N 1
ATOM 908 C CA . ILE A 1 122 ? 2.192 3.384 4.089 1.00 68.25 122 ILE A CA 1
ATOM 909 C C . ILE A 1 122 ? 1.773 4.346 2.972 1.00 68.25 122 ILE A C 1
ATOM 911 O O . ILE A 1 122 ? 2.090 4.118 1.808 1.00 68.25 122 ILE A O 1
ATOM 915 N N . THR A 1 123 ? 1.127 5.460 3.316 1.00 72.81 123 THR A N 1
ATOM 916 C CA . THR A 1 123 ? 0.772 6.497 2.337 1.00 72.81 123 THR A CA 1
ATOM 917 C C . THR A 1 123 ? 2.015 7.144 1.716 1.00 72.81 123 THR A C 1
ATOM 919 O O . THR A 1 123 ? 2.046 7.353 0.505 1.00 72.81 123 THR A O 1
ATOM 922 N N . ALA A 1 124 ? 3.059 7.406 2.510 1.00 77.06 124 ALA A N 1
ATOM 923 C CA . ALA A 1 124 ? 4.336 7.904 1.996 1.00 77.06 124 ALA A CA 1
ATOM 924 C C . ALA A 1 124 ? 5.020 6.891 1.059 1.00 77.06 124 ALA A C 1
ATOM 926 O O . ALA A 1 124 ? 5.428 7.266 -0.036 1.00 77.06 124 ALA A O 1
ATOM 927 N N . ILE A 1 125 ? 5.052 5.606 1.436 1.00 70.56 125 ILE A N 1
ATOM 928 C CA . ILE A 1 125 ? 5.559 4.520 0.576 1.00 70.56 125 ILE A CA 1
ATOM 929 C C . ILE A 1 125 ? 4.780 4.472 -0.748 1.00 70.56 125 ILE A C 1
ATOM 931 O O . ILE A 1 125 ? 5.376 4.376 -1.816 1.00 70.56 125 ILE A O 1
ATOM 935 N N . GLY A 1 126 ? 3.450 4.599 -0.701 1.00 68.62 126 GLY A N 1
ATOM 936 C CA . GLY A 1 126 ? 2.615 4.672 -1.902 1.00 68.62 126 GLY A CA 1
ATOM 937 C C . GLY A 1 126 ? 2.978 5.843 -2.824 1.00 68.62 126 GLY A C 1
ATOM 938 O O . GLY A 1 126 ? 2.994 5.678 -4.042 1.00 68.62 126 GLY A O 1
ATOM 939 N N . ALA A 1 127 ? 3.314 7.009 -2.266 1.00 77.25 127 ALA A N 1
ATOM 940 C CA . ALA A 1 127 ? 3.762 8.161 -3.048 1.00 77.25 127 ALA A CA 1
ATOM 941 C C . ALA A 1 127 ? 5.140 7.932 -3.696 1.00 77.25 127 ALA A C 1
ATOM 943 O O . ALA A 1 127 ? 5.316 8.246 -4.873 1.00 77.25 127 ALA A O 1
ATOM 944 N N . GLU A 1 128 ? 6.093 7.343 -2.966 1.00 79.75 128 GLU A N 1
ATOM 945 C CA . GLU A 1 128 ? 7.411 6.969 -3.503 1.00 79.75 128 GLU A CA 1
ATOM 946 C C . GLU A 1 128 ? 7.291 5.948 -4.643 1.00 79.75 128 GLU A C 1
ATOM 948 O O . GLU A 1 128 ? 7.953 6.084 -5.671 1.00 79.75 128 GLU A O 1
ATOM 953 N N . ILE A 1 129 ? 6.385 4.974 -4.515 1.00 70.81 129 ILE A N 1
ATOM 954 C CA . ILE A 1 129 ? 6.087 4.002 -5.573 1.00 70.81 129 ILE A CA 1
ATOM 955 C C . ILE A 1 129 ? 5.556 4.692 -6.835 1.00 70.81 129 ILE A C 1
ATOM 957 O O . ILE A 1 129 ? 6.002 4.376 -7.936 1.00 70.81 129 ILE A O 1
ATOM 961 N N . ILE A 1 130 ? 4.636 5.652 -6.702 1.00 77.88 130 ILE A N 1
ATOM 962 C CA . ILE A 1 130 ? 4.103 6.402 -7.853 1.00 77.88 130 ILE A CA 1
ATOM 963 C C . ILE A 1 130 ? 5.223 7.155 -8.585 1.00 77.88 130 ILE A C 1
ATOM 965 O O . ILE A 1 130 ? 5.245 7.152 -9.818 1.00 77.88 130 ILE A O 1
ATOM 969 N N . LEU A 1 131 ? 6.160 7.762 -7.848 1.00 84.19 131 LEU A N 1
ATOM 970 C CA . LEU A 1 131 ? 7.336 8.409 -8.439 1.00 84.19 131 LEU A CA 1
ATOM 971 C C . LEU A 1 131 ? 8.222 7.394 -9.172 1.00 84.19 131 LEU A C 1
ATOM 973 O O . LEU A 1 131 ? 8.553 7.612 -10.333 1.00 84.19 131 LEU A O 1
ATOM 977 N N . ALA A 1 132 ? 8.510 6.245 -8.554 1.00 72.38 132 ALA A N 1
ATOM 978 C CA . ALA A 1 132 ? 9.298 5.188 -9.185 1.00 72.38 132 ALA A CA 1
ATOM 979 C C . ALA A 1 132 ? 8.656 4.670 -10.489 1.00 72.38 132 ALA A C 1
ATOM 981 O O . ALA A 1 132 ? 9.354 4.456 -11.480 1.00 72.38 132 ALA A O 1
ATOM 982 N N . VAL A 1 133 ? 7.324 4.517 -10.536 1.00 78.56 133 VAL A N 1
ATOM 983 C CA . VAL A 1 133 ? 6.603 4.158 -11.774 1.00 78.56 133 VAL A CA 1
ATOM 984 C C . VAL A 1 133 ? 6.785 5.226 -12.852 1.00 78.56 133 VAL A C 1
ATOM 986 O O . VAL A 1 133 ? 7.004 4.885 -14.017 1.00 78.56 133 VAL A O 1
ATOM 989 N N . ALA A 1 134 ? 6.692 6.507 -12.486 1.00 82.12 134 ALA A N 1
ATOM 990 C CA . ALA A 1 134 ? 6.866 7.612 -13.424 1.00 82.12 134 ALA A CA 1
ATOM 991 C C . ALA A 1 134 ? 8.295 7.656 -13.997 1.00 82.12 134 ALA A C 1
ATOM 993 O O . ALA A 1 134 ? 8.457 7.783 -15.213 1.00 82.12 134 ALA A O 1
ATOM 994 N N . ASP A 1 135 ? 9.311 7.461 -13.155 1.00 81.50 135 ASP A N 1
ATOM 995 C CA . ASP A 1 135 ? 10.718 7.425 -13.568 1.00 81.50 135 ASP A CA 1
ATOM 996 C C . ASP A 1 135 ? 10.994 6.256 -14.527 1.00 81.50 135 ASP A C 1
ATOM 998 O O . ASP A 1 135 ? 11.605 6.435 -15.584 1.00 81.50 135 ASP A O 1
ATOM 1002 N N . VAL A 1 136 ? 10.469 5.062 -14.224 1.00 76.56 136 VAL A N 1
ATOM 1003 C CA . VAL A 1 136 ? 10.589 3.889 -15.106 1.00 76.56 136 VAL A CA 1
ATOM 1004 C C . VAL A 1 136 ? 9.876 4.121 -16.442 1.00 76.56 136 VAL A C 1
ATOM 1006 O O . VAL A 1 136 ? 10.406 3.769 -17.499 1.00 76.56 136 VAL A O 1
ATOM 1009 N N . ALA A 1 137 ? 8.696 4.747 -16.434 1.00 81.44 137 ALA A N 1
ATOM 1010 C CA . ALA A 1 137 ? 7.990 5.109 -17.660 1.00 81.44 137 ALA A CA 1
ATOM 1011 C C . ALA A 1 137 ? 8.794 6.105 -18.518 1.00 81.44 137 ALA A C 1
ATOM 1013 O O . ALA A 1 137 ? 8.863 5.931 -19.739 1.00 81.44 137 ALA A O 1
ATOM 1014 N N . SER A 1 138 ? 9.453 7.088 -17.892 1.00 88.56 138 SER A N 1
ATOM 1015 C CA . SER A 1 138 ? 10.363 8.017 -18.575 1.00 88.56 138 SER A CA 1
ATOM 1016 C C . SER A 1 138 ? 11.547 7.281 -19.208 1.00 88.56 138 SER A C 1
ATOM 1018 O O . SER A 1 138 ? 11.793 7.426 -20.406 1.00 88.56 138 SER A O 1
ATOM 1020 N N . GLY A 1 139 ? 12.215 6.397 -18.458 1.00 82.75 139 GLY A N 1
ATOM 1021 C CA . GLY A 1 139 ? 13.329 5.595 -18.978 1.00 82.75 139 GLY A CA 1
ATOM 1022 C C . GLY A 1 139 ? 12.934 4.698 -20.161 1.00 82.75 139 GLY A C 1
ATOM 1023 O O . GLY A 1 139 ? 13.706 4.516 -21.109 1.00 82.75 139 GLY A O 1
ATOM 1024 N N . ARG A 1 140 ? 11.697 4.178 -20.175 1.00 83.19 140 ARG A N 1
ATOM 1025 C CA . ARG A 1 140 ? 11.158 3.442 -21.332 1.00 83.19 140 ARG A CA 1
ATOM 1026 C C . ARG A 1 140 ? 10.970 4.347 -22.547 1.00 83.19 140 ARG A C 1
ATOM 1028 O O . ARG A 1 140 ? 11.327 3.937 -23.651 1.00 83.19 140 ARG A O 1
ATOM 1035 N N . ALA A 1 141 ? 10.434 5.553 -22.362 1.00 85.81 141 ALA A N 1
ATOM 1036 C CA . ALA A 1 141 ? 10.269 6.516 -23.449 1.00 85.81 141 ALA A CA 1
ATOM 1037 C C . ALA A 1 141 ? 11.625 6.911 -24.063 1.00 85.81 141 ALA A C 1
ATOM 1039 O O . ALA A 1 141 ? 11.772 6.904 -25.286 1.00 85.81 141 ALA A O 1
ATOM 1040 N N . GLU A 1 142 ? 12.636 7.158 -23.229 1.00 87.94 142 GLU A N 1
ATOM 1041 C CA . GLU A 1 142 ? 14.008 7.436 -23.672 1.00 87.94 142 GLU A CA 1
ATOM 1042 C C . GLU A 1 142 ? 14.626 6.253 -24.431 1.00 87.94 142 GLU A C 1
ATOM 1044 O O . GLU A 1 142 ? 15.217 6.439 -25.496 1.00 87.94 142 GLU A O 1
ATOM 1049 N N . THR A 1 143 ? 14.423 5.021 -23.951 1.00 84.50 143 THR A N 1
ATOM 1050 C CA . THR A 1 143 ? 14.888 3.802 -24.638 1.00 84.50 143 THR A CA 1
ATOM 1051 C C . THR A 1 143 ? 14.258 3.667 -26.029 1.00 84.50 143 THR A C 1
ATOM 1053 O O . THR A 1 143 ? 14.952 3.352 -26.996 1.00 84.50 143 THR A O 1
ATOM 1056 N N . VAL A 1 144 ? 12.958 3.951 -26.166 1.00 87.44 144 VAL A N 1
ATOM 1057 C CA . VAL A 1 144 ? 12.255 3.926 -27.462 1.00 87.44 144 VAL A CA 1
ATOM 1058 C C . VAL A 1 144 ? 12.819 4.978 -28.423 1.00 87.44 144 VAL A C 1
ATOM 1060 O O . VAL A 1 144 ? 13.068 4.667 -29.591 1.00 87.44 144 VAL A O 1
ATOM 1063 N N . LEU A 1 145 ? 13.070 6.200 -27.942 1.00 89.69 145 LEU A N 1
ATOM 1064 C CA . LEU A 1 145 ? 13.702 7.255 -28.740 1.00 89.69 145 LEU A CA 1
ATOM 1065 C C . LEU A 1 145 ? 15.109 6.850 -29.203 1.00 89.69 145 LEU A C 1
ATOM 1067 O O . LEU A 1 145 ? 15.440 7.020 -30.378 1.00 89.69 145 LEU A O 1
ATOM 1071 N N . ALA A 1 146 ? 15.917 6.259 -28.319 1.00 86.25 146 ALA A N 1
ATOM 1072 C CA . ALA A 1 146 ? 17.255 5.779 -28.655 1.00 86.25 146 ALA A CA 1
ATOM 1073 C C . ALA A 1 146 ? 17.223 4.690 -29.746 1.00 86.25 146 ALA A C 1
ATOM 1075 O O . ALA A 1 146 ? 17.990 4.759 -30.708 1.00 86.25 146 ALA A O 1
ATOM 1076 N N . VAL A 1 147 ? 16.289 3.732 -29.669 1.00 87.06 147 VAL A N 1
ATOM 1077 C CA . VAL A 1 147 ? 16.106 2.704 -30.712 1.00 87.06 147 VAL A CA 1
ATOM 1078 C C . VAL A 1 147 ? 15.737 3.329 -32.065 1.00 87.06 147 VAL A C 1
ATOM 1080 O O . VAL A 1 147 ? 16.272 2.916 -33.098 1.00 87.06 147 VAL A O 1
ATOM 1083 N N . ALA A 1 148 ? 14.870 4.347 -32.086 1.00 87.56 148 ALA A N 1
ATOM 1084 C CA . ALA A 1 148 ? 14.500 5.049 -33.319 1.00 87.56 148 ALA A CA 1
ATOM 1085 C C . ALA A 1 148 ? 15.695 5.784 -33.962 1.00 87.56 148 ALA A C 1
ATOM 1087 O O . ALA A 1 148 ? 15.876 5.739 -35.186 1.00 87.56 148 ALA A O 1
ATOM 1088 N N . LEU A 1 149 ? 16.554 6.408 -33.147 1.00 85.88 149 LEU A N 1
ATOM 1089 C CA . LEU A 1 149 ? 17.787 7.048 -33.613 1.00 85.88 149 LEU A CA 1
ATOM 1090 C C . LEU A 1 149 ? 18.778 6.030 -34.196 1.00 85.88 149 LEU A C 1
ATOM 1092 O O . LEU A 1 149 ? 19.325 6.277 -35.270 1.00 85.88 149 LEU A O 1
ATOM 1096 N N . LEU A 1 150 ? 18.957 4.862 -33.564 1.00 86.31 150 LEU A N 1
ATOM 1097 C CA . LEU A 1 150 ? 19.808 3.791 -34.105 1.00 86.31 150 LEU A CA 1
ATOM 1098 C C . LEU A 1 150 ? 19.279 3.246 -35.438 1.00 86.31 150 LEU A C 1
ATOM 1100 O O . LEU A 1 150 ? 20.062 3.003 -36.353 1.00 86.31 150 LEU A O 1
ATOM 1104 N N . SER A 1 151 ? 17.958 3.108 -35.591 1.00 87.62 151 SER A N 1
ATOM 1105 C CA . SER A 1 151 ? 17.347 2.719 -36.871 1.00 87.62 151 SER A CA 1
ATOM 1106 C C . SER A 1 151 ? 17.624 3.750 -37.972 1.00 87.62 151 SER A C 1
ATOM 1108 O O . SER A 1 151 ? 17.902 3.390 -39.119 1.00 87.62 151 SER A O 1
ATOM 1110 N N . THR A 1 152 ? 17.581 5.037 -37.621 1.00 89.94 152 THR A N 1
ATOM 1111 C CA . THR A 1 152 ? 17.915 6.130 -38.543 1.00 89.94 152 THR A CA 1
ATOM 1112 C C . THR A 1 152 ? 19.395 6.085 -38.925 1.00 89.94 152 THR A C 1
ATOM 1114 O O . THR A 1 152 ? 19.720 6.155 -40.108 1.00 89.94 152 THR A O 1
ATOM 1117 N N . ALA A 1 153 ? 20.292 5.895 -37.952 1.00 81.62 153 ALA A N 1
ATOM 1118 C CA . ALA A 1 153 ? 21.725 5.744 -38.196 1.00 81.62 153 ALA A CA 1
ATOM 1119 C C . ALA A 1 153 ? 22.031 4.533 -39.093 1.00 81.62 153 ALA A C 1
ATOM 1121 O O . ALA A 1 153 ? 22.796 4.662 -40.043 1.00 81.62 153 ALA A O 1
ATOM 1122 N N . SER A 1 154 ? 21.378 3.389 -38.858 1.00 86.81 154 SER A N 1
ATOM 1123 C CA . SER A 1 154 ? 21.510 2.194 -39.705 1.00 86.81 154 SER A CA 1
ATOM 1124 C C . SER A 1 154 ? 21.131 2.494 -41.154 1.00 86.81 154 SER A C 1
ATOM 1126 O O . SER A 1 154 ? 21.879 2.162 -42.068 1.00 86.81 154 SER A O 1
ATOM 1128 N N . THR A 1 155 ? 20.021 3.211 -41.358 1.00 87.38 155 THR A N 1
ATOM 1129 C CA . THR A 1 155 ? 19.582 3.635 -42.697 1.00 87.38 155 THR A CA 1
ATOM 1130 C C . THR A 1 155 ? 20.631 4.526 -43.373 1.00 87.38 155 THR A C 1
ATOM 1132 O O . THR A 1 155 ? 20.894 4.380 -44.564 1.00 87.38 155 THR A O 1
ATOM 1135 N N . GLN A 1 156 ? 21.275 5.431 -42.627 1.00 86.06 156 GLN A N 1
ATOM 1136 C CA . GLN A 1 156 ? 22.356 6.268 -43.161 1.00 86.06 156 GLN A CA 1
ATOM 1137 C C . GLN A 1 156 ? 23.601 5.450 -43.533 1.00 86.06 156 GLN A C 1
ATOM 1139 O O . GLN A 1 156 ? 24.194 5.703 -44.580 1.00 86.06 156 GLN A O 1
ATOM 1144 N N . PHE A 1 157 ? 23.970 4.438 -42.740 1.00 77.88 157 PHE A N 1
ATOM 1145 C CA . PHE A 1 157 ? 25.056 3.517 -43.091 1.00 77.88 157 PHE A CA 1
ATOM 1146 C C . PHE A 1 157 ? 24.755 2.727 -44.369 1.00 77.88 157 PHE A C 1
ATOM 1148 O O . PHE A 1 157 ? 25.649 2.553 -45.198 1.00 77.88 157 PHE A O 1
ATOM 1155 N N . ASP A 1 158 ? 23.512 2.288 -44.570 1.00 82.31 158 ASP A N 1
ATOM 1156 C CA . ASP A 1 158 ? 23.113 1.597 -45.799 1.00 82.31 158 ASP A CA 1
ATOM 1157 C C . ASP A 1 158 ? 23.195 2.522 -47.022 1.00 82.31 158 ASP A C 1
ATOM 1159 O O . ASP A 1 158 ? 23.724 2.124 -48.061 1.00 82.31 158 ASP A O 1
ATOM 1163 N N . LEU A 1 159 ? 22.769 3.783 -46.885 1.00 86.94 159 LEU A N 1
ATOM 1164 C CA . LEU A 1 159 ? 22.931 4.792 -47.935 1.00 86.94 159 LEU A CA 1
ATOM 1165 C C . LEU A 1 159 ? 24.409 5.074 -48.238 1.00 86.94 159 LEU A C 1
ATOM 1167 O O . LEU A 1 159 ? 24.787 5.146 -49.407 1.00 86.94 159 LEU A O 1
ATOM 1171 N N . MET A 1 160 ? 25.257 5.202 -47.214 1.00 80.50 160 MET A N 1
ATOM 1172 C CA . MET A 1 160 ? 26.701 5.389 -47.385 1.00 80.50 160 MET A CA 1
ATOM 1173 C C . MET A 1 160 ? 27.348 4.209 -48.114 1.00 80.50 160 MET A C 1
ATOM 1175 O O . MET A 1 160 ? 28.116 4.425 -49.049 1.00 80.50 160 MET A O 1
ATOM 1179 N N . ASN A 1 161 ? 27.017 2.975 -47.727 1.00 82.19 161 ASN A N 1
ATOM 1180 C CA . ASN A 1 161 ? 27.525 1.773 -48.388 1.00 82.19 161 ASN A CA 1
ATOM 1181 C C . ASN A 1 161 ? 27.077 1.714 -49.853 1.00 82.19 161 ASN A C 1
ATOM 1183 O O . ASN A 1 161 ? 27.905 1.477 -50.727 1.00 82.19 161 ASN A O 1
ATOM 1187 N N . ALA A 1 162 ? 25.813 2.038 -50.145 1.00 83.31 162 ALA A N 1
ATOM 1188 C CA . ALA A 1 162 ? 25.327 2.111 -51.521 1.00 83.31 162 AL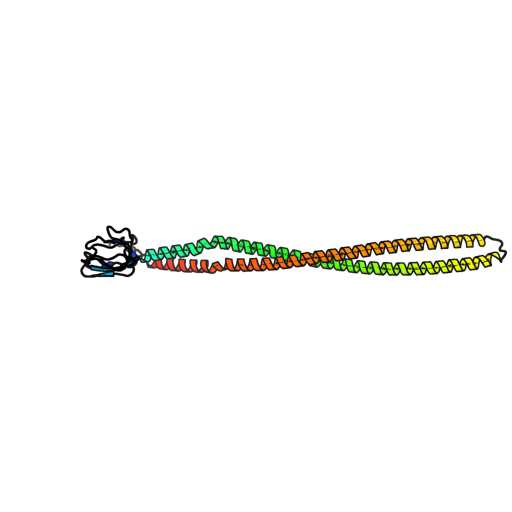A A CA 1
ATOM 1189 C C . ALA A 1 162 ? 26.099 3.150 -52.360 1.00 83.31 162 ALA A C 1
ATOM 1191 O O . ALA A 1 162 ? 26.432 2.892 -53.515 1.00 83.31 162 ALA A O 1
ATOM 1192 N N . GLN A 1 163 ? 26.431 4.314 -51.789 1.00 83.88 163 GLN A N 1
ATOM 1193 C CA . GLN A 1 163 ? 27.261 5.318 -52.469 1.00 83.88 163 GLN A CA 1
ATOM 1194 C C . GLN A 1 163 ? 28.705 4.842 -52.677 1.00 83.88 163 GLN A C 1
ATOM 1196 O O . GLN A 1 163 ? 29.291 5.100 -53.729 1.00 83.88 163 GLN A O 1
ATOM 1201 N N . ILE A 1 164 ? 29.276 4.124 -51.707 1.00 78.31 164 ILE A N 1
ATOM 1202 C CA . ILE A 1 164 ? 30.597 3.501 -51.839 1.00 78.31 164 ILE A CA 1
ATOM 1203 C C . ILE A 1 164 ? 30.593 2.472 -52.977 1.00 78.31 164 ILE A C 1
ATOM 1205 O O . ILE A 1 164 ? 31.490 2.508 -53.815 1.00 78.31 164 ILE A O 1
ATOM 1209 N N . ASP A 1 165 ? 29.572 1.620 -53.069 1.00 80.94 165 ASP A N 1
ATOM 1210 C CA . ASP A 1 165 ? 29.445 0.609 -54.127 1.00 80.94 165 ASP A CA 1
ATOM 1211 C C . ASP A 1 165 ? 29.325 1.242 -55.523 1.00 80.94 165 ASP A C 1
ATOM 1213 O O . ASP A 1 165 ? 29.945 0.778 -56.489 1.00 80.94 165 ASP A O 1
ATOM 1217 N N . LEU A 1 166 ? 28.583 2.350 -55.634 1.00 83.81 166 LEU A N 1
ATOM 1218 C CA . LEU A 1 166 ? 28.543 3.161 -56.853 1.00 83.81 166 LEU A CA 1
ATOM 1219 C C . LEU A 1 166 ? 29.931 3.728 -57.189 1.00 83.81 166 LEU A C 1
ATOM 1221 O O . LEU A 1 166 ? 30.345 3.678 -58.349 1.00 83.81 166 LEU A O 1
ATOM 1225 N N . GLY A 1 167 ? 30.669 4.212 -56.187 1.00 79.44 167 GLY A N 1
ATOM 1226 C CA . GLY A 1 167 ? 32.047 4.686 -56.329 1.00 79.44 167 GLY A CA 1
ATOM 1227 C C . GLY A 1 167 ? 33.004 3.600 -56.824 1.00 79.44 167 GLY A C 1
ATOM 1228 O O . GLY A 1 167 ? 33.741 3.828 -57.782 1.00 79.44 167 GLY A O 1
ATOM 1229 N N . VAL A 1 168 ? 32.942 2.398 -56.244 1.00 83.25 168 VAL A N 1
ATOM 1230 C CA . VAL A 1 168 ? 33.715 1.221 -56.679 1.00 83.25 168 VAL A CA 1
ATOM 1231 C C . VAL A 1 168 ? 33.388 0.864 -58.130 1.00 83.25 168 VAL A C 1
ATOM 1233 O O . VAL A 1 168 ? 34.292 0.664 -58.941 1.00 83.25 168 VAL A O 1
ATOM 1236 N N . THR A 1 169 ? 32.103 0.846 -58.491 1.00 85.19 169 THR A N 1
ATOM 1237 C CA . THR A 1 169 ? 31.647 0.543 -59.859 1.00 85.19 169 THR A CA 1
ATOM 1238 C C . THR A 1 169 ? 32.149 1.580 -60.870 1.00 85.19 169 THR A C 1
ATOM 1240 O O . THR A 1 169 ? 32.637 1.232 -61.953 1.00 85.19 169 THR A O 1
ATOM 1243 N N . ALA A 1 170 ? 32.075 2.865 -60.515 1.00 81.00 170 ALA A N 1
ATOM 1244 C CA . ALA A 1 170 ? 32.584 3.958 -61.336 1.00 81.00 170 ALA A CA 1
ATOM 1245 C C . ALA A 1 170 ? 34.111 3.885 -61.489 1.00 81.00 170 ALA A C 1
ATOM 1247 O O . ALA A 1 170 ? 34.627 4.064 -62.593 1.00 81.00 170 ALA A O 1
ATOM 1248 N N . LEU A 1 171 ? 34.833 3.562 -60.413 1.00 83.12 171 LEU A N 1
ATOM 1249 C CA . LEU A 1 171 ? 36.285 3.411 -60.423 1.00 83.12 171 LEU A CA 1
ATOM 1250 C C . LEU A 1 171 ? 36.725 2.236 -61.302 1.00 83.12 171 LEU A C 1
ATOM 1252 O O . LEU A 1 171 ? 37.646 2.387 -62.101 1.00 83.12 171 LEU A O 1
ATOM 1256 N N . ALA A 1 172 ? 36.044 1.092 -61.212 1.00 85.69 172 ALA A N 1
ATOM 1257 C CA . ALA A 1 172 ? 36.300 -0.063 -62.070 1.00 85.69 172 ALA A CA 1
ATOM 1258 C C . ALA A 1 172 ? 36.107 0.287 -63.555 1.00 85.69 172 ALA A C 1
ATOM 1260 O O . ALA A 1 172 ? 36.956 -0.031 -64.393 1.00 85.69 172 ALA A O 1
ATOM 1261 N N . SER A 1 173 ? 35.032 1.019 -63.865 1.00 86.69 173 SER A N 1
ATOM 1262 C CA . SER A 1 173 ? 34.766 1.528 -65.215 1.00 86.69 173 SER A CA 1
ATOM 1263 C C . SER A 1 173 ? 35.871 2.484 -65.679 1.00 86.69 173 SER A C 1
ATOM 1265 O O . SER A 1 173 ? 36.419 2.313 -66.767 1.00 86.69 173 SER A O 1
ATOM 1267 N N . GLY A 1 174 ? 36.270 3.443 -64.839 1.00 82.06 174 GLY A N 1
ATOM 1268 C CA . GLY A 1 174 ? 37.349 4.387 -65.137 1.00 82.06 174 GLY A CA 1
ATOM 1269 C C . GLY A 1 174 ? 38.709 3.712 -65.327 1.00 82.06 174 GLY A C 1
ATOM 1270 O O . GLY A 1 174 ? 39.451 4.082 -66.231 1.00 82.06 174 GLY A O 1
ATOM 1271 N N . ASN A 1 175 ? 39.020 2.676 -64.543 1.00 84.62 175 ASN A N 1
ATOM 1272 C CA . ASN A 1 175 ? 40.286 1.945 -64.635 1.00 84.62 175 ASN A CA 1
ATOM 1273 C C . ASN A 1 175 ? 40.454 1.283 -66.010 1.00 84.62 175 ASN A C 1
ATOM 1275 O O . ASN A 1 175 ? 41.536 1.314 -66.593 1.00 84.62 175 ASN A O 1
ATOM 1279 N N . SER A 1 176 ? 39.362 0.746 -66.565 1.00 86.00 176 SER A N 1
ATOM 1280 C CA . SER A 1 176 ? 39.362 0.182 -67.920 1.00 86.00 176 SER A CA 1
ATOM 1281 C C . SER A 1 176 ? 39.738 1.218 -68.988 1.00 86.00 176 SER A C 1
ATOM 1283 O O . SER A 1 176 ? 40.459 0.893 -69.928 1.00 86.00 176 SER A O 1
ATOM 1285 N N . LEU A 1 177 ? 39.322 2.476 -68.802 1.00 86.56 177 LEU A N 1
ATOM 1286 C CA . LEU A 1 177 ? 39.591 3.583 -69.718 1.00 86.56 177 LEU A CA 1
ATOM 1287 C C . LEU A 1 177 ? 41.000 4.156 -69.537 1.00 86.56 177 LEU A C 1
ATOM 1289 O O . LEU A 1 177 ? 41.675 4.415 -70.531 1.00 86.56 177 LEU A O 1
ATOM 1293 N N . VAL A 1 178 ? 41.475 4.321 -68.297 1.00 84.00 178 VAL A N 1
ATOM 1294 C CA . VAL A 1 178 ? 42.822 4.849 -67.995 1.00 84.00 178 VAL A CA 1
ATOM 1295 C C . VAL A 1 178 ? 43.908 4.011 -68.671 1.00 84.00 178 VAL A C 1
ATOM 1297 O O . VAL A 1 178 ? 44.842 4.568 -69.240 1.00 84.00 178 VAL A O 1
ATOM 1300 N N . ASN A 1 179 ? 43.736 2.689 -68.718 1.00 80.25 179 ASN A N 1
ATOM 1301 C CA . ASN A 1 179 ? 44.676 1.779 -69.379 1.00 80.25 179 ASN A CA 1
ATOM 1302 C C . ASN A 1 179 ? 44.776 1.966 -70.907 1.00 80.25 179 ASN A C 1
ATOM 1304 O O . ASN A 1 179 ? 45.678 1.409 -71.528 1.00 80.25 179 ASN A O 1
ATOM 1308 N N . THR A 1 180 ? 43.875 2.736 -71.528 1.00 85.19 180 THR A N 1
ATOM 1309 C CA . THR A 1 180 ? 43.884 3.000 -72.978 1.00 85.19 180 THR A CA 1
ATOM 1310 C C . THR A 1 180 ? 44.608 4.290 -73.363 1.00 85.19 180 THR A C 1
ATOM 1312 O O . THR A 1 180 ? 44.913 4.487 -74.539 1.00 85.19 180 THR A O 1
ATOM 1315 N N . VAL A 1 181 ? 44.912 5.166 -72.396 1.00 80.38 181 VAL A N 1
ATOM 1316 C CA . VAL A 1 181 ? 45.546 6.465 -72.647 1.00 80.38 181 VAL A CA 1
ATOM 1317 C C . VAL A 1 181 ? 47.000 6.422 -72.164 1.00 80.38 181 VAL A C 1
ATOM 1319 O O . VAL A 1 181 ? 47.230 6.311 -70.960 1.00 80.38 18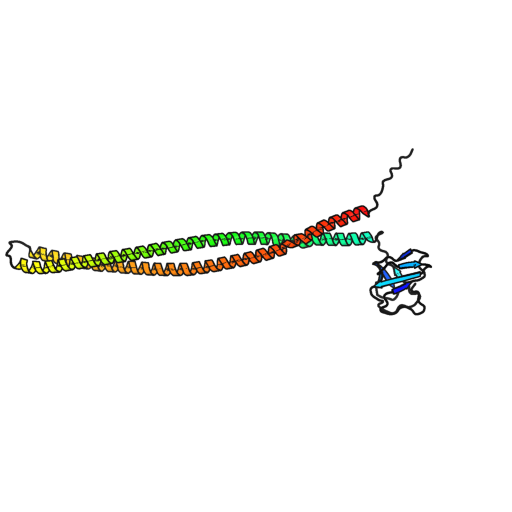1 VAL A O 1
ATOM 1322 N N . PRO A 1 182 ? 48.004 6.538 -73.056 1.00 72.62 182 PRO A N 1
ATOM 1323 C CA . PRO A 1 182 ? 49.404 6.574 -72.652 1.00 72.62 182 PRO A CA 1
ATOM 1324 C C . PRO A 1 182 ? 49.715 7.908 -71.961 1.00 72.62 182 PRO A C 1
ATOM 1326 O O . PRO A 1 182 ? 50.015 8.913 -72.604 1.00 72.62 182 PRO A O 1
ATOM 1329 N N . VAL A 1 183 ? 49.621 7.918 -70.634 1.00 77.69 183 VAL A N 1
ATOM 1330 C CA . VAL A 1 183 ? 50.034 9.037 -69.782 1.00 77.69 183 VAL A CA 1
ATOM 1331 C C . VAL A 1 183 ? 51.441 8.791 -69.242 1.00 77.69 183 VAL A C 1
ATOM 1333 O O . VAL A 1 183 ? 51.790 7.677 -68.865 1.00 77.69 183 VAL A O 1
ATOM 1336 N N . ALA A 1 184 ? 52.262 9.839 -69.178 1.00 68.56 184 ALA A N 1
ATOM 1337 C CA . ALA A 1 184 ? 53.651 9.766 -68.714 1.00 68.56 184 ALA A CA 1
ATOM 1338 C C . ALA A 1 184 ? 53.803 9.571 -67.182 1.00 68.56 184 ALA A C 1
ATOM 1340 O O . ALA A 1 184 ? 54.855 9.888 -66.632 1.00 68.56 184 ALA A O 1
ATOM 1341 N N . GLY A 1 185 ? 52.770 9.102 -66.468 1.00 73.00 185 GLY A N 1
ATOM 1342 C CA . GLY A 1 185 ? 52.746 9.078 -65.000 1.00 73.00 185 GLY A CA 1
ATOM 1343 C C . GLY A 1 185 ? 51.747 8.094 -64.374 1.00 73.00 185 GLY A C 1
ATOM 1344 O O . GLY A 1 185 ? 50.937 7.488 -65.072 1.00 73.00 185 GLY A O 1
ATOM 1345 N N . GLY A 1 186 ? 51.822 7.964 -63.041 1.00 85.81 186 GLY A N 1
ATOM 1346 C CA . GLY A 1 186 ? 51.251 6.879 -62.223 1.00 85.81 186 GLY A CA 1
ATOM 1347 C C . GLY A 1 186 ? 49.732 6.876 -61.987 1.00 85.81 186 GLY A C 1
ATOM 1348 O O . GLY A 1 186 ? 49.261 6.718 -60.860 1.00 85.81 186 GLY A O 1
ATOM 1349 N N . ALA A 1 187 ? 48.941 7.107 -63.037 1.00 83.38 187 ALA A N 1
ATOM 1350 C CA . ALA A 1 187 ? 47.481 7.037 -62.957 1.00 83.38 187 ALA A CA 1
ATOM 1351 C C . ALA A 1 187 ? 46.952 5.649 -62.519 1.00 83.38 187 ALA A C 1
ATOM 1353 O O . ALA A 1 187 ? 46.052 5.619 -61.675 1.00 83.38 187 ALA A O 1
ATOM 1354 N N . PRO A 1 188 ? 47.494 4.510 -63.004 1.00 84.38 188 PRO A N 1
ATOM 1355 C CA . PRO A 1 188 ? 47.093 3.186 -62.520 1.00 84.38 188 PRO A CA 1
ATOM 1356 C C . PRO A 1 188 ? 47.316 2.997 -61.012 1.00 84.38 188 PRO A C 1
ATOM 1358 O O . PRO A 1 188 ? 46.474 2.417 -60.328 1.00 84.38 188 PRO A O 1
ATOM 1361 N N . GLU A 1 189 ? 48.410 3.529 -60.467 1.00 87.75 189 GLU A N 1
ATOM 1362 C CA . GLU A 1 189 ? 48.754 3.448 -59.048 1.00 87.75 189 GLU A CA 1
ATOM 1363 C C . GLU A 1 189 ? 47.762 4.237 -58.185 1.00 87.75 189 GLU A C 1
ATOM 1365 O O . GLU A 1 189 ? 47.292 3.732 -57.163 1.00 87.75 189 GLU A O 1
ATOM 1370 N N . PHE A 1 190 ? 47.367 5.442 -58.612 1.00 85.31 190 PHE A N 1
ATOM 1371 C CA . PHE A 1 190 ? 46.335 6.215 -57.914 1.00 85.31 190 PHE A CA 1
ATOM 1372 C C . PHE A 1 190 ? 44.957 5.545 -57.975 1.00 85.31 190 PHE A C 1
ATOM 1374 O O . PHE A 1 190 ? 44.230 5.561 -56.980 1.00 85.31 190 PHE A O 1
ATOM 1381 N N . MET A 1 191 ? 44.605 4.913 -59.100 1.00 84.06 191 MET A N 1
ATOM 1382 C CA . MET A 1 191 ? 43.358 4.148 -59.233 1.00 84.06 191 MET A CA 1
ATOM 1383 C C . MET A 1 191 ? 43.350 2.918 -58.318 1.00 84.06 191 MET A C 1
ATOM 1385 O O . MET A 1 191 ? 42.359 2.663 -57.633 1.00 84.06 191 MET A O 1
ATOM 1389 N N . ALA A 1 192 ? 44.464 2.188 -58.240 1.00 85.31 192 ALA A N 1
ATOM 1390 C CA . ALA A 1 192 ? 44.616 1.066 -57.318 1.00 85.31 192 ALA A CA 1
ATOM 1391 C C . ALA A 1 192 ? 44.502 1.518 -55.851 1.00 85.31 192 ALA A C 1
ATOM 1393 O O . ALA A 1 192 ? 43.792 0.887 -55.063 1.00 85.31 192 ALA A O 1
ATOM 1394 N N . GLN A 1 193 ? 45.126 2.647 -55.497 1.00 87.88 193 GLN A N 1
ATOM 1395 C CA . GLN A 1 193 ? 45.020 3.224 -54.156 1.00 87.88 193 GLN A CA 1
ATOM 1396 C C . GLN A 1 193 ? 43.583 3.647 -53.825 1.00 87.88 193 GLN A C 1
ATOM 1398 O O . GLN A 1 193 ? 43.100 3.368 -52.727 1.00 87.88 193 GLN A O 1
ATOM 1403 N N . ALA A 1 194 ? 42.874 4.281 -54.763 1.00 81.69 194 ALA A N 1
ATOM 1404 C CA . ALA A 1 194 ? 41.471 4.642 -54.582 1.00 81.69 194 ALA A CA 1
ATOM 1405 C C . ALA A 1 194 ? 40.601 3.399 -54.334 1.00 81.69 194 ALA A C 1
ATOM 1407 O O . ALA A 1 194 ? 39.774 3.405 -53.423 1.00 81.69 194 ALA A O 1
ATOM 1408 N N . ASN A 1 195 ? 40.840 2.307 -55.068 1.00 82.56 195 ASN A N 1
ATOM 1409 C CA . ASN A 1 195 ? 40.108 1.053 -54.889 1.00 82.56 195 ASN A CA 1
ATOM 1410 C C . ASN A 1 195 ? 40.363 0.443 -53.503 1.00 82.56 195 ASN A C 1
ATOM 1412 O O . ASN A 1 195 ? 39.429 0.023 -52.823 1.00 82.56 195 ASN A O 1
ATOM 1416 N N . SER A 1 196 ? 41.622 0.464 -53.049 1.00 90.12 196 SER A N 1
ATOM 1417 C CA . SER A 1 196 ? 41.988 0.043 -51.692 1.00 90.12 196 SER A CA 1
ATOM 1418 C C . SER A 1 196 ? 41.275 0.877 -50.622 1.00 90.12 196 SER A C 1
ATOM 1420 O O . SER A 1 196 ? 40.803 0.325 -49.629 1.00 90.12 196 SER A O 1
ATOM 1422 N N . ASN A 1 197 ? 41.172 2.194 -50.817 1.00 81.25 197 ASN A N 1
ATOM 1423 C CA . ASN A 1 197 ? 40.499 3.088 -49.874 1.00 81.25 197 ASN A CA 1
ATOM 1424 C C . ASN A 1 197 ? 38.988 2.818 -49.812 1.00 81.25 197 ASN A C 1
ATOM 1426 O O . ASN A 1 197 ? 38.426 2.798 -48.718 1.00 81.25 197 ASN A O 1
ATOM 1430 N N . PHE A 1 198 ? 38.331 2.566 -50.951 1.00 81.31 198 PHE A N 1
ATOM 1431 C CA . PHE A 1 198 ? 36.915 2.184 -50.968 1.00 81.31 198 PHE A CA 1
ATOM 1432 C C . PHE A 1 198 ? 36.671 0.832 -50.289 1.00 81.31 198 PHE A C 1
ATOM 1434 O O . PHE A 1 198 ? 35.730 0.716 -49.508 1.00 81.31 198 PHE A O 1
ATOM 1441 N N . GLY A 1 199 ? 37.543 -0.160 -50.501 1.00 84.06 199 GLY A N 1
ATOM 1442 C CA . GLY A 1 199 ? 37.460 -1.442 -49.7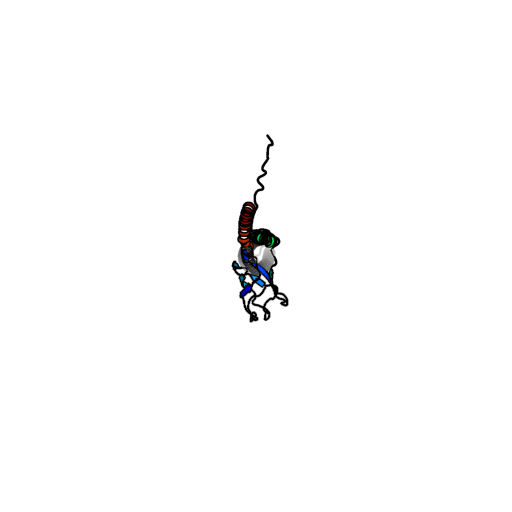91 1.00 84.06 199 GLY A CA 1
ATOM 1443 C C . GLY A 1 199 ? 37.605 -1.286 -48.271 1.00 84.06 199 GLY A C 1
ATOM 1444 O O . GLY A 1 199 ? 36.837 -1.869 -47.505 1.00 84.06 199 GLY A O 1
ATOM 1445 N N . ALA A 1 200 ? 38.531 -0.435 -47.815 1.00 89.25 200 ALA A N 1
ATOM 1446 C CA . ALA A 1 200 ? 38.649 -0.096 -46.396 1.00 89.25 200 ALA A CA 1
ATOM 1447 C C . ALA A 1 200 ? 37.386 0.610 -45.865 1.00 89.25 200 ALA A C 1
ATOM 1449 O O . ALA A 1 200 ? 36.911 0.286 -44.776 1.00 89.25 200 ALA A O 1
ATOM 1450 N N . ALA A 1 201 ? 36.805 1.529 -46.645 1.00 81.19 201 ALA A N 1
ATOM 1451 C CA . ALA A 1 201 ? 35.564 2.216 -46.292 1.00 81.19 201 ALA A CA 1
ATOM 1452 C C . ALA A 1 201 ? 34.373 1.248 -46.157 1.00 81.19 201 ALA A C 1
ATOM 1454 O O . ALA A 1 201 ? 33.627 1.354 -45.183 1.00 81.19 201 ALA A O 1
ATOM 1455 N N . GLN A 1 202 ? 34.233 0.263 -47.056 1.00 86.31 202 GLN A N 1
ATOM 1456 C CA . GLN A 1 202 ? 33.233 -0.811 -46.925 1.00 86.31 202 GLN A CA 1
ATOM 1457 C C . GLN A 1 202 ? 33.432 -1.601 -45.625 1.00 86.31 202 GLN A C 1
ATOM 1459 O O . GLN A 1 202 ? 32.469 -1.857 -44.901 1.00 86.31 202 GLN A O 1
ATOM 1464 N N . GLY A 1 203 ? 34.682 -1.941 -45.289 1.00 87.69 203 GLY A 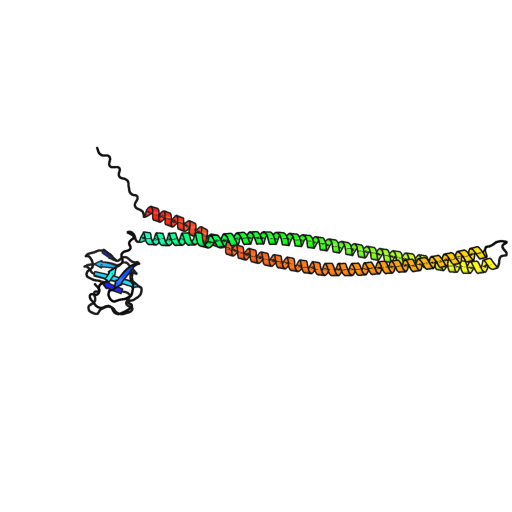N 1
ATOM 1465 C CA . GLY A 1 203 ? 35.021 -2.619 -44.036 1.00 87.69 203 GLY A CA 1
ATOM 1466 C C . GLY A 1 203 ? 34.575 -1.834 -42.798 1.00 87.69 203 GLY A C 1
ATOM 1467 O O . GLY A 1 203 ? 33.929 -2.392 -41.911 1.00 87.69 203 GLY A O 1
ATOM 1468 N N . PHE A 1 204 ? 34.838 -0.524 -42.757 1.00 86.94 204 PHE A N 1
ATOM 1469 C CA . PHE A 1 204 ? 34.350 0.339 -41.676 1.00 86.94 204 PHE A CA 1
ATOM 1470 C C . PHE A 1 204 ? 32.820 0.431 -41.636 1.00 86.94 204 PHE A C 1
ATOM 1472 O O . PHE A 1 204 ? 32.245 0.419 -40.548 1.00 86.94 204 PHE A O 1
ATOM 1479 N N . GLY A 1 205 ? 32.153 0.470 -42.794 1.00 82.75 205 GLY A N 1
ATOM 1480 C CA . GLY A 1 205 ? 30.693 0.457 -42.886 1.00 82.75 205 GLY A CA 1
ATOM 1481 C C . GLY A 1 205 ? 30.067 -0.813 -42.299 1.00 82.75 205 GLY A C 1
ATOM 1482 O O . GLY A 1 205 ? 29.077 -0.735 -41.572 1.00 82.75 205 GLY A O 1
ATOM 1483 N N . VAL A 1 206 ? 30.661 -1.985 -42.549 1.00 90.25 206 VAL A N 1
ATOM 1484 C CA . VAL A 1 206 ? 30.217 -3.266 -41.967 1.00 90.25 206 VAL A CA 1
ATOM 1485 C C . VAL A 1 206 ? 30.383 -3.270 -40.448 1.00 90.25 206 VAL A C 1
ATOM 1487 O O . VAL A 1 206 ? 29.427 -3.574 -39.735 1.00 90.25 206 VAL A O 1
ATOM 1490 N N . THR A 1 207 ? 31.557 -2.883 -39.947 1.00 92.19 207 THR A N 1
ATOM 1491 C CA . THR A 1 207 ? 31.821 -2.814 -38.501 1.00 92.19 207 THR A CA 1
ATOM 1492 C C . THR A 1 207 ? 30.891 -1.819 -37.804 1.00 92.19 207 THR A C 1
ATOM 1494 O O . THR A 1 207 ? 30.342 -2.123 -36.747 1.00 92.19 207 THR A O 1
ATOM 1497 N N . GLY A 1 208 ? 30.645 -0.655 -38.417 1.00 84.44 208 GLY A N 1
ATOM 1498 C CA . GLY A 1 208 ? 29.702 0.339 -37.904 1.00 84.44 208 GLY A CA 1
ATOM 1499 C C . GLY A 1 208 ? 28.286 -0.218 -37.739 1.00 84.44 208 GLY A C 1
ATOM 1500 O O . GLY A 1 208 ? 27.671 -0.015 -36.694 1.00 84.44 208 GLY A O 1
ATOM 1501 N N . ARG A 1 209 ? 27.792 -0.990 -38.716 1.00 83.62 209 ARG A N 1
ATOM 1502 C CA . ARG A 1 209 ? 26.488 -1.670 -38.607 1.00 83.62 209 ARG A CA 1
ATOM 1503 C C . ARG A 1 209 ? 26.453 -2.688 -37.474 1.00 83.62 209 ARG A C 1
ATOM 1505 O O . ARG A 1 209 ? 25.498 -2.680 -36.706 1.00 83.62 209 ARG A O 1
ATOM 1512 N N . SER A 1 210 ? 27.505 -3.492 -37.320 1.00 92.88 210 SER A N 1
ATOM 1513 C CA . SER A 1 210 ? 27.596 -4.457 -36.217 1.00 92.88 210 SER A CA 1
ATOM 1514 C C . SER A 1 210 ? 27.465 -3.774 -34.851 1.00 92.88 210 SER A C 1
ATOM 1516 O O . SER A 1 210 ? 26.744 -4.270 -33.988 1.00 92.88 210 SER A O 1
ATOM 1518 N N . PHE A 1 211 ? 28.103 -2.613 -34.654 1.00 90.69 211 PHE A N 1
ATOM 1519 C CA . PHE A 1 211 ? 27.963 -1.852 -33.408 1.00 90.69 211 PHE A CA 1
ATOM 1520 C C . PHE A 1 211 ? 26.549 -1.290 -33.206 1.00 90.69 211 PHE A C 1
ATOM 1522 O O . PHE A 1 211 ? 26.050 -1.278 -32.081 1.00 90.69 211 PHE A O 1
ATOM 1529 N N . LEU A 1 212 ? 25.879 -0.842 -34.274 1.00 88.00 212 LEU A N 1
ATOM 1530 C CA . LEU A 1 212 ? 24.490 -0.374 -34.190 1.00 88.00 212 LEU A CA 1
ATOM 1531 C C . LEU A 1 212 ? 23.519 -1.510 -33.832 1.00 88.00 212 LEU A C 1
ATOM 1533 O O . LEU A 1 212 ? 22.593 -1.297 -33.048 1.00 88.00 212 LEU A O 1
ATOM 1537 N N . GLU A 1 213 ? 23.730 -2.709 -34.377 1.00 90.19 213 GLU A N 1
ATOM 1538 C CA . GLU A 1 213 ? 22.934 -3.901 -34.064 1.00 90.19 213 GLU A CA 1
ATOM 1539 C C . GLU A 1 213 ? 23.108 -4.335 -32.605 1.00 90.19 213 GLU A C 1
ATOM 1541 O O . GLU A 1 213 ? 22.113 -4.572 -31.914 1.00 90.19 213 GLU A O 1
ATOM 1546 N N . GLU A 1 214 ? 24.347 -4.361 -32.106 1.00 94.44 214 GLU A N 1
ATOM 1547 C CA . GLU A 1 214 ? 24.643 -4.658 -30.702 1.00 94.44 214 GLU A CA 1
ATOM 1548 C C . GLU A 1 214 ? 23.991 -3.633 -29.761 1.00 94.44 214 GLU A C 1
ATOM 1550 O O . GLU A 1 214 ? 23.285 -4.001 -28.817 1.00 94.44 214 GLU A O 1
ATOM 1555 N N . ALA A 1 215 ? 24.146 -2.337 -30.056 1.00 86.75 215 ALA A N 1
ATOM 1556 C CA . ALA A 1 215 ? 23.523 -1.266 -29.281 1.00 86.75 215 ALA A CA 1
ATOM 1557 C C . ALA A 1 215 ? 21.990 -1.401 -29.247 1.00 86.75 215 ALA A C 1
ATOM 1559 O O . ALA A 1 215 ? 21.369 -1.231 -28.194 1.00 86.75 215 ALA A O 1
ATOM 1560 N N . ARG A 1 216 ? 21.369 -1.770 -30.374 1.00 87.19 216 ARG A N 1
ATOM 1561 C CA . ARG A 1 216 ? 19.924 -2.016 -30.454 1.00 87.19 216 ARG A CA 1
ATOM 1562 C C . ARG A 1 216 ? 19.501 -3.228 -29.621 1.00 87.19 216 ARG A C 1
ATOM 1564 O O . ARG A 1 216 ? 18.474 -3.161 -28.947 1.00 87.19 216 ARG A O 1
ATOM 1571 N N . GLY A 1 217 ? 20.281 -4.308 -29.636 1.00 91.19 217 GLY A N 1
ATOM 1572 C CA . GLY A 1 217 ? 20.052 -5.482 -28.790 1.00 91.19 217 GLY A CA 1
ATOM 1573 C C . GLY A 1 217 ? 20.056 -5.129 -27.301 1.00 91.19 217 GLY A C 1
ATOM 1574 O O . GLY A 1 217 ? 19.123 -5.476 -26.576 1.00 91.19 217 GLY A O 1
ATOM 1575 N N . ASN A 1 218 ? 21.045 -4.347 -26.865 1.00 91.56 218 ASN A N 1
ATOM 1576 C CA . ASN A 1 218 ? 21.150 -3.889 -25.480 1.00 91.56 218 ASN A CA 1
ATOM 1577 C C . ASN A 1 218 ? 19.956 -3.019 -25.052 1.00 91.56 218 ASN A C 1
ATOM 1579 O O . ASN A 1 218 ? 19.423 -3.208 -23.959 1.00 91.56 218 ASN A O 1
ATOM 1583 N N . LEU A 1 219 ? 19.480 -2.114 -25.915 1.00 88.62 219 LEU A N 1
ATOM 1584 C CA . LEU A 1 219 ? 18.291 -1.298 -25.629 1.00 88.62 219 LEU A CA 1
ATOM 1585 C C . LEU A 1 219 ? 17.004 -2.130 -25.555 1.00 88.62 219 LEU A C 1
ATOM 1587 O O . LEU A 1 219 ? 16.162 -1.868 -24.697 1.00 88.62 219 LEU A O 1
ATOM 1591 N N . ASN A 1 220 ? 16.852 -3.150 -26.404 1.00 86.56 220 ASN A N 1
ATOM 1592 C CA . ASN A 1 220 ? 15.710 -4.065 -26.326 1.00 86.56 220 ASN A CA 1
ATOM 1593 C C . ASN A 1 220 ? 15.703 -4.834 -24.997 1.00 86.56 220 ASN A C 1
ATOM 1595 O O . ASN A 1 220 ? 14.662 -4.914 -24.346 1.00 86.56 220 ASN A O 1
ATOM 1599 N N . ASN A 1 221 ? 16.865 -5.336 -24.567 1.00 90.50 221 ASN A N 1
ATOM 1600 C CA . ASN A 1 221 ? 17.010 -5.998 -23.269 1.00 90.50 221 ASN A CA 1
ATOM 1601 C C . ASN A 1 221 ? 16.680 -5.040 -22.115 1.00 90.50 221 ASN A C 1
ATOM 1603 O O . ASN A 1 221 ? 15.928 -5.403 -21.215 1.00 90.50 221 ASN A O 1
ATOM 1607 N N . ASN A 1 222 ? 17.167 -3.795 -22.170 1.00 84.00 222 ASN A N 1
ATOM 1608 C CA . ASN A 1 222 ? 16.828 -2.772 -21.179 1.00 84.00 222 ASN A CA 1
ATOM 1609 C C . ASN A 1 222 ? 15.313 -2.504 -21.129 1.00 84.00 222 ASN A C 1
ATOM 1611 O O . ASN A 1 222 ? 14.725 -2.421 -20.055 1.00 84.00 222 ASN A O 1
ATOM 1615 N N . SER A 1 223 ? 14.653 -2.432 -22.289 1.00 83.44 223 SER A N 1
ATOM 1616 C CA . SER A 1 223 ? 13.198 -2.264 -22.371 1.00 83.44 223 SER A CA 1
ATOM 1617 C C . SER A 1 223 ? 12.433 -3.418 -21.713 1.00 83.44 223 SER A C 1
ATOM 1619 O O . SER A 1 223 ? 11.439 -3.169 -21.029 1.00 83.44 223 SER A O 1
ATOM 1621 N N . ALA A 1 224 ? 12.907 -4.659 -21.881 1.00 88.38 224 ALA A N 1
ATOM 1622 C CA . ALA A 1 224 ? 12.329 -5.838 -21.238 1.00 88.38 224 ALA A CA 1
ATOM 1623 C C . ALA A 1 224 ? 12.479 -5.779 -19.709 1.00 88.38 224 ALA A C 1
ATOM 1625 O O . ALA A 1 224 ? 11.482 -5.892 -19.003 1.00 88.38 224 ALA A O 1
ATOM 1626 N N . TYR A 1 225 ? 13.677 -5.478 -19.196 1.00 85.69 225 TYR A N 1
ATOM 1627 C CA . TYR A 1 225 ? 13.891 -5.332 -17.752 1.00 85.69 225 TYR A CA 1
ATOM 1628 C C . TYR A 1 225 ? 13.038 -4.218 -17.137 1.00 85.69 225 TYR A C 1
ATOM 1630 O O . TYR A 1 225 ? 12.470 -4.397 -16.064 1.00 85.69 225 TYR A O 1
ATOM 1638 N N . LEU A 1 226 ? 12.890 -3.080 -17.822 1.00 82.25 226 LEU A N 1
ATOM 1639 C CA . LEU A 1 226 ? 12.002 -2.012 -17.359 1.00 82.25 226 LEU A CA 1
ATOM 1640 C C . LEU A 1 226 ? 10.532 -2.462 -17.331 1.00 82.25 226 LEU A C 1
ATOM 1642 O O . LEU A 1 226 ? 9.785 -2.024 -16.461 1.00 82.25 226 LEU A O 1
ATOM 1646 N N . ALA A 1 227 ? 10.099 -3.328 -18.252 1.00 84.88 227 ALA A N 1
ATOM 1647 C CA . ALA A 1 227 ? 8.750 -3.892 -18.223 1.00 84.88 227 ALA A CA 1
ATOM 1648 C C . ALA A 1 227 ? 8.544 -4.833 -17.023 1.00 84.88 227 ALA A C 1
ATOM 1650 O O . ALA A 1 227 ? 7.512 -4.728 -16.356 1.00 84.88 227 ALA A O 1
ATOM 1651 N N . ASP A 1 228 ? 9.532 -5.673 -16.706 1.00 87.94 228 ASP A N 1
ATOM 1652 C CA . ASP A 1 228 ? 9.501 -6.551 -15.529 1.00 87.94 228 ASP A CA 1
ATOM 1653 C C . ASP A 1 228 ? 9.437 -5.733 -14.230 1.00 87.94 228 ASP A C 1
ATOM 1655 O O . ASP A 1 228 ? 8.584 -5.982 -13.378 1.00 87.94 228 ASP A O 1
ATOM 1659 N N . VAL A 1 229 ? 10.257 -4.679 -14.116 1.00 78.56 229 VAL A N 1
ATOM 1660 C CA . VAL A 1 229 ? 10.228 -3.748 -12.973 1.00 78.56 229 VAL A CA 1
ATOM 1661 C C . VAL A 1 229 ? 8.849 -3.102 -12.814 1.00 78.56 229 VAL A C 1
ATOM 1663 O O . VAL A 1 229 ? 8.341 -3.026 -11.699 1.00 78.56 229 VAL A O 1
ATOM 1666 N N . VAL A 1 230 ? 8.195 -2.672 -13.901 1.00 79.94 230 VAL A N 1
ATOM 1667 C CA . VAL A 1 230 ? 6.815 -2.148 -13.827 1.00 79.94 230 VAL A CA 1
ATOM 1668 C C . VAL A 1 230 ? 5.844 -3.209 -13.302 1.00 79.94 230 VAL A C 1
ATOM 1670 O O . VAL A 1 230 ? 4.955 -2.879 -12.517 1.00 79.94 230 VAL A O 1
ATOM 1673 N N . GLY A 1 231 ? 5.999 -4.468 -13.717 1.00 80.31 231 GLY A N 1
ATOM 1674 C CA . GLY A 1 231 ? 5.204 -5.589 -13.212 1.00 80.31 231 GLY A CA 1
ATOM 1675 C C . GLY A 1 231 ? 5.312 -5.737 -11.693 1.00 80.31 231 GLY A C 1
ATOM 1676 O O . GLY A 1 231 ? 4.292 -5.723 -11.001 1.00 80.31 231 GLY A O 1
ATOM 1677 N N . GLU A 1 232 ? 6.539 -5.781 -11.177 1.00 80.81 232 GLU A N 1
ATOM 1678 C CA . GLU A 1 232 ? 6.821 -5.872 -9.739 1.00 80.81 232 GLU A CA 1
ATOM 1679 C C . GLU A 1 232 ? 6.285 -4.658 -8.967 1.00 80.81 232 GLU A C 1
ATOM 1681 O O . GLU A 1 232 ? 5.609 -4.795 -7.947 1.00 80.81 232 GLU A O 1
ATOM 1686 N N . VAL A 1 233 ? 6.499 -3.443 -9.477 1.00 74.31 233 VAL A N 1
ATOM 1687 C CA . VAL A 1 233 ? 6.029 -2.217 -8.816 1.00 74.31 233 VAL A CA 1
ATOM 1688 C C . VAL A 1 233 ? 4.494 -2.145 -8.770 1.00 74.31 233 VAL A C 1
ATOM 1690 O O . VAL A 1 233 ? 3.917 -1.697 -7.772 1.00 74.31 233 VAL A O 1
ATOM 1693 N N . ASN A 1 234 ? 3.802 -2.641 -9.798 1.00 79.88 234 ASN A N 1
ATOM 1694 C CA . ASN A 1 234 ? 2.343 -2.765 -9.777 1.00 79.88 234 ASN A CA 1
ATOM 1695 C C . ASN A 1 234 ? 1.865 -3.773 -8.719 1.00 79.88 234 ASN A C 1
ATOM 1697 O O . ASN A 1 234 ? 0.863 -3.514 -8.048 1.00 79.88 234 ASN A O 1
ATOM 1701 N N . ALA A 1 235 ? 2.584 -4.883 -8.526 1.00 79.25 235 ALA A N 1
ATOM 1702 C CA . ALA A 1 235 ? 2.283 -5.849 -7.471 1.00 79.25 235 ALA A CA 1
ATOM 1703 C C . ALA A 1 235 ? 2.462 -5.230 -6.073 1.00 79.25 235 ALA A C 1
ATOM 1705 O O . ALA A 1 235 ? 1.555 -5.311 -5.243 1.00 79.25 235 ALA A O 1
ATOM 1706 N N . ILE A 1 236 ? 3.568 -4.512 -5.841 1.00 70.81 236 ILE A N 1
ATOM 1707 C CA . ILE A 1 236 ? 3.800 -3.772 -4.588 1.00 70.81 236 ILE A CA 1
ATOM 1708 C C . ILE A 1 236 ? 2.676 -2.751 -4.350 1.00 70.81 236 ILE A C 1
ATOM 1710 O O . ILE A 1 236 ? 2.147 -2.653 -3.243 1.00 70.81 236 ILE A O 1
ATOM 1714 N N . THR A 1 237 ? 2.255 -2.024 -5.391 1.00 74.50 237 THR A N 1
ATOM 1715 C CA . THR A 1 237 ? 1.141 -1.064 -5.307 1.00 74.50 237 THR A CA 1
ATOM 1716 C C . THR A 1 237 ? -0.156 -1.734 -4.846 1.00 74.50 237 THR A C 1
ATOM 1718 O O . THR A 1 237 ? -0.887 -1.166 -4.031 1.00 74.50 237 THR A O 1
ATOM 1721 N N . ALA A 1 238 ? -0.456 -2.938 -5.343 1.00 78.75 238 ALA A N 1
ATOM 1722 C CA . ALA A 1 238 ? -1.634 -3.694 -4.926 1.00 78.75 238 ALA A CA 1
ATOM 1723 C C . ALA A 1 238 ? -1.562 -4.083 -3.439 1.00 78.75 238 ALA A C 1
ATOM 1725 O O . ALA A 1 238 ? -2.522 -3.842 -2.707 1.00 78.75 238 ALA A O 1
ATOM 1726 N N . MET A 1 239 ? -0.410 -4.577 -2.973 1.00 76.12 239 MET A N 1
ATOM 1727 C CA . MET A 1 239 ? -0.202 -4.938 -1.563 1.00 76.12 239 MET A CA 1
ATOM 1728 C C . MET A 1 239 ? -0.306 -3.729 -0.624 1.00 76.12 239 MET A C 1
ATOM 1730 O O . MET A 1 239 ? -0.889 -3.821 0.454 1.00 76.12 239 MET A O 1
ATOM 1734 N N . VAL A 1 240 ? 0.219 -2.570 -1.033 1.00 68.50 240 VAL A N 1
ATOM 1735 C CA . VAL A 1 240 ? 0.103 -1.316 -0.270 1.00 68.50 240 VAL A CA 1
ATOM 1736 C C . VAL A 1 240 ? -1.361 -0.905 -0.105 1.00 68.50 240 VAL A C 1
ATOM 1738 O O . VAL A 1 240 ? -1.762 -0.512 0.991 1.00 68.50 240 VAL A O 1
ATOM 1741 N N . ARG A 1 241 ? -2.179 -1.031 -1.158 1.00 75.00 241 ARG A N 1
ATOM 1742 C CA . ARG A 1 241 ? -3.621 -0.737 -1.084 1.00 75.00 241 ARG A CA 1
ATOM 1743 C C . ARG A 1 241 ? -4.355 -1.696 -0.152 1.00 75.00 241 ARG A C 1
ATOM 1745 O O . ARG A 1 241 ? -5.178 -1.245 0.637 1.00 75.00 241 ARG A O 1
ATOM 1752 N N . GLU A 1 242 ? -4.044 -2.987 -0.211 1.00 81.25 242 GLU A N 1
ATOM 1753 C CA . GLU A 1 242 ? -4.613 -3.980 0.706 1.00 81.25 242 GLU A CA 1
ATOM 1754 C C . GLU A 1 242 ? -4.260 -3.657 2.166 1.00 81.25 242 GLU A C 1
ATOM 1756 O O . GLU A 1 242 ? -5.138 -3.604 3.026 1.00 81.25 242 GLU A O 1
ATOM 1761 N N . ALA A 1 243 ? -2.996 -3.322 2.439 1.00 66.31 243 ALA A N 1
ATOM 1762 C CA . ALA A 1 243 ? -2.564 -2.914 3.771 1.00 66.31 243 ALA A CA 1
ATOM 1763 C C . ALA A 1 243 ? -3.298 -1.654 4.269 1.00 66.31 243 ALA A C 1
ATOM 1765 O O . ALA A 1 243 ? -3.651 -1.575 5.445 1.00 66.31 243 ALA A O 1
ATOM 1766 N N . GLN A 1 244 ? -3.571 -0.681 3.391 1.00 75.88 244 GLN A N 1
ATOM 1767 C CA . GLN A 1 244 ? -4.369 0.500 3.744 1.00 75.88 244 GLN A CA 1
ATOM 1768 C C . GLN A 1 244 ? -5.802 0.132 4.141 1.00 75.88 244 GLN A C 1
ATOM 1770 O O . GLN A 1 244 ? -6.299 0.667 5.131 1.00 75.88 244 GLN A O 1
ATOM 1775 N N . VAL A 1 245 ? -6.450 -0.777 3.407 1.00 83.81 245 VAL A N 1
ATOM 1776 C CA . VAL A 1 245 ? -7.807 -1.250 3.726 1.00 83.81 245 VAL A CA 1
ATOM 1777 C C . VAL A 1 245 ? -7.826 -1.954 5.084 1.00 83.81 245 VAL A C 1
ATOM 1779 O O . VAL A 1 245 ? -8.630 -1.597 5.942 1.00 83.81 245 VAL A O 1
ATOM 1782 N N . ASN A 1 246 ? -6.880 -2.861 5.332 1.00 74.06 246 ASN A N 1
ATOM 1783 C CA . ASN A 1 246 ? -6.795 -3.580 6.606 1.00 74.06 246 ASN A CA 1
ATOM 1784 C C . ASN A 1 246 ? -6.566 -2.624 7.792 1.00 74.06 246 ASN A C 1
ATOM 1786 O O . ASN A 1 246 ? -7.163 -2.783 8.854 1.00 74.06 246 ASN A O 1
ATOM 1790 N N . LEU A 1 247 ? -5.740 -1.582 7.628 1.00 73.06 247 LEU A N 1
ATOM 1791 C CA . LEU A 1 247 ? -5.548 -0.575 8.679 1.00 73.06 247 LEU A CA 1
ATOM 1792 C C . LEU A 1 247 ? -6.792 0.291 8.914 1.00 73.06 247 LEU A C 1
ATOM 1794 O O . LEU A 1 247 ? -7.024 0.716 10.047 1.00 73.06 247 LEU A O 1
ATOM 1798 N N . GLN A 1 248 ? -7.591 0.562 7.878 1.00 82.44 248 GLN A N 1
ATOM 1799 C CA . GLN A 1 248 ? -8.871 1.260 8.034 1.00 82.44 248 GLN A CA 1
ATOM 1800 C C . GLN A 1 248 ? -9.864 0.422 8.842 1.00 82.44 248 GLN A C 1
ATOM 1802 O O . GLN A 1 248 ? -10.532 0.968 9.721 1.00 82.44 248 GLN A O 1
ATOM 1807 N N . GLU A 1 249 ? -9.913 -0.888 8.601 1.00 84.06 249 GLU A N 1
ATOM 1808 C CA . GLU A 1 249 ? -10.739 -1.820 9.371 1.00 84.06 249 GLU A CA 1
ATOM 1809 C C . GLU A 1 249 ? -10.305 -1.865 10.841 1.00 84.06 249 GLU A C 1
ATOM 1811 O O . GLU A 1 249 ? -11.113 -1.573 11.723 1.00 84.06 249 GLU A O 1
ATOM 1816 N N . VAL A 1 250 ? -9.011 -2.075 11.113 1.00 77.25 250 VAL A N 1
ATOM 1817 C CA . VAL A 1 250 ? -8.465 -2.055 12.484 1.00 77.25 250 VAL A CA 1
ATOM 1818 C C . VAL A 1 250 ? -8.754 -0.722 13.179 1.00 77.25 250 VAL A C 1
ATOM 1820 O O . VAL A 1 250 ? -9.135 -0.690 14.348 1.00 77.25 250 VAL A O 1
ATOM 1823 N N . SER A 1 251 ? -8.602 0.402 12.475 1.00 79.75 251 SER A N 1
ATOM 1824 C CA . SER A 1 251 ? -8.941 1.722 13.014 1.00 79.75 251 SER A CA 1
ATOM 1825 C C . SER A 1 251 ? -10.427 1.821 13.384 1.00 79.75 251 SER A C 1
ATOM 1827 O O . SER A 1 251 ? -10.752 2.319 14.462 1.00 79.75 251 SER A O 1
ATOM 1829 N N . SER A 1 252 ? -11.328 1.304 12.541 1.00 83.69 252 SER A N 1
ATOM 1830 C CA . SER A 1 252 ? -12.769 1.262 12.820 1.00 83.69 252 SER A CA 1
ATOM 1831 C C . SER A 1 252 ? -13.085 0.404 14.047 1.00 83.69 252 SER A C 1
ATOM 1833 O O . SER A 1 252 ? -13.851 0.828 14.912 1.00 83.69 252 SER A O 1
ATOM 1835 N N . GLU A 1 253 ? -12.479 -0.776 14.168 1.00 82.56 253 GLU A N 1
ATOM 1836 C CA . GLU A 1 253 ? -12.677 -1.653 15.327 1.00 82.56 253 GLU A CA 1
ATOM 1837 C C . GLU A 1 253 ? -12.177 -1.005 16.619 1.00 82.56 253 GLU A C 1
ATOM 1839 O O . GLU A 1 253 ? -12.867 -1.014 17.640 1.00 82.56 253 GLU A O 1
ATOM 1844 N N . LEU A 1 254 ? -11.009 -0.362 16.573 1.00 80.25 254 LEU A N 1
ATOM 1845 C CA . LEU A 1 254 ? -10.469 0.366 17.715 1.00 80.25 254 LEU A CA 1
ATOM 1846 C C . LEU A 1 254 ? -11.338 1.570 18.096 1.00 80.25 254 LEU A C 1
ATOM 1848 O O . LEU A 1 254 ? -11.480 1.868 19.283 1.00 80.25 254 LEU A O 1
ATOM 1852 N N . GLN A 1 255 ? -11.955 2.251 17.126 1.00 83.44 255 GLN A N 1
ATOM 1853 C CA . GLN A 1 255 ? -12.928 3.309 17.401 1.00 83.44 255 GLN A CA 1
ATOM 1854 C C . GLN A 1 255 ? -14.165 2.759 18.114 1.00 83.44 255 GLN A C 1
ATOM 1856 O O . GLN A 1 255 ? -14.605 3.358 19.100 1.00 83.44 255 GLN A O 1
ATOM 1861 N N . ILE A 1 256 ? -14.677 1.598 17.694 1.00 82.50 256 ILE A N 1
ATOM 1862 C CA . ILE A 1 256 ? -15.775 0.909 18.383 1.00 82.50 256 ILE A CA 1
ATOM 1863 C C . ILE A 1 256 ? -15.347 0.528 19.804 1.00 82.50 256 ILE A C 1
ATOM 1865 O O . ILE A 1 256 ? -16.062 0.840 20.754 1.00 82.50 256 ILE A O 1
ATOM 1869 N N . ALA A 1 257 ? -14.158 -0.044 19.994 1.00 78.62 257 ALA A N 1
ATOM 1870 C CA . ALA A 1 257 ? -13.636 -0.359 21.324 1.00 78.62 257 ALA A CA 1
ATOM 1871 C C . ALA A 1 257 ? -13.475 0.899 22.202 1.00 78.62 257 ALA A C 1
ATOM 1873 O O . ALA A 1 257 ? -13.741 0.874 23.403 1.00 78.62 257 ALA A O 1
ATOM 1874 N N . SER A 1 258 ? -13.109 2.037 21.602 1.00 78.50 258 SER A N 1
ATOM 1875 C CA . SER A 1 258 ? -12.998 3.319 22.306 1.00 78.50 258 SER A CA 1
ATOM 1876 C C . SER A 1 258 ? -14.348 3.938 22.704 1.00 78.50 258 SER A C 1
ATOM 1878 O O . SER A 1 258 ? -14.393 4.796 23.592 1.00 78.50 258 SER A O 1
ATOM 1880 N N . SER A 1 259 ? -15.458 3.497 22.094 1.00 71.94 259 SER A N 1
ATOM 1881 C CA . SER A 1 259 ? -16.811 4.013 22.362 1.00 71.94 259 SER A CA 1
ATOM 1882 C C . SER A 1 259 ? -17.296 3.745 23.789 1.00 71.94 259 SER A C 1
ATOM 1884 O O . SER A 1 259 ? -18.187 4.437 24.284 1.00 71.94 259 SER A O 1
ATOM 1886 N N . GLY A 1 260 ? -16.642 2.835 24.514 1.00 69.38 260 GLY A N 1
ATOM 1887 C CA . GLY A 1 260 ? -16.915 2.617 25.926 1.00 69.38 260 GLY A CA 1
ATOM 1888 C C . GLY A 1 260 ? -16.673 3.855 26.817 1.00 69.38 260 GLY A C 1
ATOM 1889 O O . GLY A 1 260 ? -17.111 3.863 27.968 1.00 69.38 260 GLY A O 1
ATOM 1890 N N . ARG A 1 261 ? -16.087 4.959 26.318 1.00 72.88 261 ARG A N 1
ATOM 1891 C CA . ARG A 1 261 ? -16.157 6.270 27.010 1.00 72.88 261 ARG A CA 1
ATOM 1892 C C . ARG A 1 261 ? -17.582 6.649 27.427 1.00 72.88 261 ARG A C 1
ATOM 1894 O O . ARG A 1 261 ? -17.751 7.400 28.385 1.00 72.88 261 ARG A O 1
ATOM 1901 N N . ILE A 1 262 ? -18.605 6.124 26.749 1.00 80.12 262 ILE A N 1
ATOM 1902 C CA . ILE A 1 262 ? -20.007 6.254 27.159 1.00 80.12 262 ILE A CA 1
ATOM 1903 C C . ILE A 1 262 ? -20.234 5.641 28.553 1.00 80.12 262 ILE A C 1
ATOM 1905 O O . ILE A 1 262 ? -20.875 6.277 29.386 1.00 80.12 262 ILE A O 1
ATOM 1909 N N . MET A 1 263 ? -19.657 4.471 28.850 1.00 79.94 263 MET A N 1
ATOM 1910 C CA . MET A 1 263 ? -19.710 3.843 30.179 1.00 79.94 263 MET A CA 1
ATOM 1911 C C . MET A 1 263 ? -18.928 4.632 31.231 1.00 79.94 263 MET A C 1
ATOM 1913 O O . MET A 1 263 ? -19.403 4.759 32.353 1.00 79.94 263 MET A O 1
ATOM 1917 N N . GLU A 1 264 ? -17.774 5.211 30.882 1.00 82.19 264 GLU A N 1
ATOM 1918 C CA . GLU A 1 264 ? -17.045 6.093 31.808 1.00 82.19 264 GLU A CA 1
ATOM 1919 C C . GLU A 1 264 ? -17.868 7.347 32.131 1.00 82.19 264 GLU A C 1
ATOM 1921 O O . GLU A 1 264 ? -18.004 7.730 33.292 1.00 82.19 264 GLU A O 1
ATOM 1926 N N . THR A 1 265 ? -18.440 7.979 31.103 1.00 85.31 265 THR A N 1
ATOM 1927 C CA . THR A 1 265 ? -19.287 9.168 31.257 1.00 85.31 265 THR A CA 1
ATOM 1928 C C . THR A 1 265 ? -20.490 8.848 32.136 1.00 85.31 265 THR A C 1
ATOM 1930 O O . THR A 1 265 ? -20.750 9.568 33.097 1.00 85.31 265 THR A O 1
ATOM 1933 N N . TRP A 1 266 ? -21.162 7.726 31.866 1.00 86.88 266 TRP A N 1
ATOM 1934 C CA . TRP A 1 266 ? -22.245 7.215 32.699 1.00 86.88 266 TRP A CA 1
ATOM 1935 C C . TRP A 1 266 ? -21.788 6.971 34.141 1.00 86.88 266 TRP A C 1
ATOM 1937 O O . TRP A 1 266 ? -22.419 7.472 35.066 1.00 86.88 266 TRP A O 1
ATOM 1947 N N . GLY A 1 267 ? -20.658 6.287 34.341 1.00 86.50 267 GLY A N 1
ATOM 1948 C CA . GLY A 1 267 ? -20.109 5.991 35.662 1.00 86.50 267 GLY A CA 1
ATOM 1949 C C . GLY A 1 267 ? -19.777 7.255 36.453 1.00 86.50 267 GLY A C 1
ATOM 1950 O O . GLY A 1 267 ? -20.080 7.333 37.638 1.00 86.50 267 GLY A O 1
ATOM 1951 N N . ARG A 1 268 ? -19.230 8.292 35.805 1.00 89.38 268 ARG A N 1
ATOM 1952 C CA . ARG A 1 268 ? -18.991 9.603 36.434 1.00 89.38 268 ARG A CA 1
ATOM 1953 C C . ARG A 1 268 ? -20.294 10.292 36.818 1.00 89.38 268 ARG A C 1
ATOM 1955 O O . ARG A 1 268 ? -20.400 10.785 37.936 1.00 89.38 268 ARG A O 1
ATOM 1962 N N . THR A 1 269 ? -21.276 10.323 35.919 1.00 91.62 269 THR A N 1
ATOM 1963 C CA . THR A 1 269 ? -22.591 10.908 36.207 1.00 91.62 269 THR A CA 1
ATOM 1964 C C . THR A 1 269 ? -23.277 10.191 37.369 1.00 91.62 269 THR A C 1
ATOM 1966 O O . THR A 1 269 ? -23.803 10.849 38.266 1.00 91.62 269 THR A O 1
ATOM 1969 N N . GLU A 1 270 ? -23.227 8.860 37.395 1.00 89.62 270 GLU A N 1
ATOM 1970 C CA . GLU A 1 270 ? -23.824 8.055 38.458 1.00 89.62 270 GLU A CA 1
ATOM 1971 C C . GLU A 1 270 ? -23.083 8.229 39.787 1.00 89.62 270 GLU A C 1
ATOM 1973 O O . GLU A 1 270 ? -23.715 8.400 40.826 1.00 89.62 270 GLU A O 1
ATOM 1978 N N . LEU A 1 271 ? -21.749 8.299 39.761 1.00 91.38 271 LEU A N 1
ATOM 1979 C CA . LEU A 1 271 ? -20.938 8.567 40.947 1.00 91.38 271 LEU A CA 1
ATOM 1980 C C . LEU A 1 271 ? -21.313 9.904 41.601 1.00 91.38 271 LEU A C 1
ATOM 1982 O O . LEU A 1 271 ? -21.472 9.973 42.819 1.00 91.38 271 LEU A O 1
ATOM 1986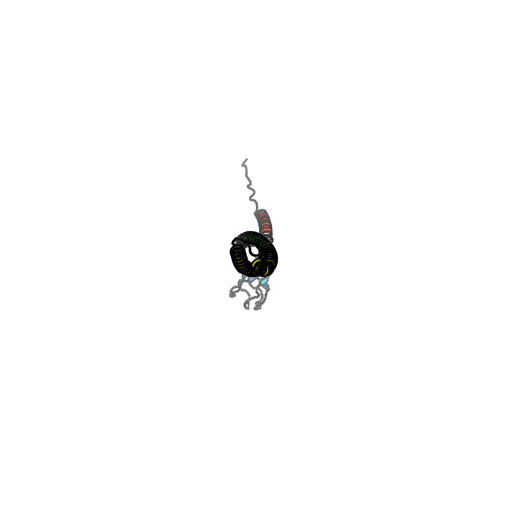 N N . GLU A 1 272 ? -21.470 10.961 40.804 1.00 91.69 272 GLU A N 1
ATOM 1987 C CA . GLU A 1 272 ? -21.890 12.275 41.302 1.00 91.69 272 GLU A CA 1
ATOM 1988 C C . GLU A 1 272 ? -23.323 12.244 41.852 1.00 91.69 272 GLU A C 1
ATOM 1990 O O . GLU A 1 272 ? -23.598 12.824 42.905 1.00 91.69 272 GLU A O 1
ATOM 1995 N N . ARG A 1 273 ? -24.228 11.496 41.206 1.00 91.50 273 ARG A N 1
ATOM 1996 C CA . ARG A 1 273 ? -25.599 11.291 41.695 1.00 91.50 273 ARG A CA 1
ATOM 1997 C C . ARG A 1 273 ? -25.616 10.596 43.058 1.00 91.50 273 ARG A C 1
ATOM 1999 O O . ARG A 1 273 ? -26.311 11.055 43.963 1.00 91.50 273 ARG A O 1
ATOM 2006 N N . VAL A 1 274 ? -24.846 9.519 43.211 1.00 88.44 274 VAL A N 1
ATOM 2007 C CA . VAL A 1 274 ? -24.776 8.731 44.450 1.00 88.44 274 VAL A CA 1
ATOM 2008 C C . VAL A 1 274 ? -24.148 9.538 45.582 1.00 88.44 274 VAL A C 1
ATOM 2010 O O . VAL A 1 274 ? -24.689 9.546 46.685 1.00 88.44 274 VAL A O 1
ATOM 2013 N N . LYS A 1 275 ? -23.070 10.290 45.321 1.00 88.25 275 LYS A N 1
ATOM 2014 C CA . LYS A 1 275 ? -22.480 11.203 46.316 1.00 88.25 275 LYS A CA 1
ATOM 2015 C C . LYS A 1 275 ? -23.498 12.228 46.815 1.00 88.25 275 LYS A C 1
ATOM 2017 O O . LYS A 1 275 ? -23.672 12.374 48.021 1.00 88.25 275 LYS A O 1
ATOM 2022 N N . ALA A 1 276 ? -24.228 12.873 45.903 1.00 88.50 276 ALA A N 1
ATOM 2023 C CA . ALA A 1 276 ? -25.256 13.846 46.267 1.00 88.50 276 ALA A CA 1
ATOM 2024 C C . ALA A 1 276 ? -26.404 13.221 47.085 1.00 88.50 276 ALA A C 1
ATOM 2026 O O . ALA A 1 276 ? -27.012 13.891 47.920 1.00 88.50 276 ALA A O 1
ATOM 2027 N N . GLN A 1 277 ? -26.722 11.943 46.858 1.00 85.38 277 GLN A N 1
ATOM 2028 C CA . GLN A 1 277 ? -27.700 11.207 47.664 1.00 85.38 277 GLN A CA 1
ATOM 2029 C C . GLN A 1 277 ? -27.163 10.871 49.060 1.00 85.38 277 GLN A C 1
ATOM 2031 O O . GLN A 1 277 ? -27.878 11.084 50.038 1.00 85.38 277 GLN A O 1
ATOM 2036 N N . MET A 1 278 ? -25.906 10.427 49.164 1.00 82.50 278 MET A N 1
ATOM 2037 C CA . MET A 1 278 ? -25.243 10.173 50.448 1.00 82.50 278 MET A CA 1
ATOM 2038 C C . MET A 1 278 ? -25.172 11.443 51.307 1.00 82.50 278 MET A C 1
ATOM 2040 O O . MET A 1 278 ? -25.541 11.407 52.477 1.00 82.50 278 MET A O 1
ATOM 2044 N N . GLU A 1 279 ? -24.783 12.585 50.732 1.00 84.50 279 GLU A N 1
ATOM 2045 C CA . GLU A 1 279 ? -24.712 13.872 51.446 1.00 84.50 279 GLU A CA 1
ATOM 2046 C C . GLU A 1 279 ? -26.063 14.318 52.023 1.00 84.50 279 GLU A C 1
ATOM 2048 O O . GLU A 1 279 ? -26.114 14.946 53.080 1.00 84.50 279 GLU A O 1
ATOM 2053 N N . ARG A 1 280 ? -27.170 13.982 51.350 1.00 82.19 280 ARG A N 1
ATOM 2054 C CA . ARG A 1 280 ? -28.529 14.269 51.836 1.00 82.19 280 ARG A CA 1
ATOM 2055 C C . ARG A 1 280 ? -28.996 13.289 52.908 1.00 82.19 280 ARG A C 1
ATOM 2057 O O . ARG A 1 280 ? -29.814 13.669 53.740 1.00 82.19 280 ARG A O 1
ATOM 2064 N N . ALA A 1 281 ? -28.532 12.043 52.852 1.00 75.75 281 ALA A N 1
ATOM 2065 C CA . ALA A 1 281 ? -28.921 10.991 53.784 1.00 75.75 281 ALA A CA 1
ATOM 2066 C C . ALA A 1 281 ? -28.183 11.090 55.127 1.00 75.75 281 ALA A C 1
ATOM 2068 O O . ALA A 1 281 ? -28.743 10.723 56.155 1.00 75.75 281 ALA A O 1
ATOM 2069 N N . VAL A 1 282 ? -26.955 11.624 55.146 1.00 74.38 282 VAL A N 1
ATOM 2070 C CA . VAL A 1 282 ? -26.209 11.841 56.393 1.00 74.38 282 VAL A CA 1
ATOM 2071 C C . VAL A 1 282 ? -26.821 13.023 57.166 1.00 74.38 282 VAL A C 1
ATOM 2073 O O . VAL A 1 282 ? -26.802 14.160 56.676 1.00 74.38 282 VAL A O 1
ATOM 2076 N N . PRO A 1 283 ? -27.337 12.812 58.394 1.00 60.19 283 PRO A N 1
ATOM 2077 C CA . PRO A 1 283 ? -27.835 13.898 59.224 1.00 60.19 283 PRO A CA 1
ATOM 2078 C C . PRO A 1 283 ? -26.692 14.869 59.510 1.00 60.19 283 PRO A C 1
ATOM 2080 O O . PRO A 1 283 ? -25.687 14.502 60.122 1.00 60.19 283 PRO A O 1
ATOM 2083 N N . HIS A 1 284 ? -26.833 16.121 59.082 1.00 59.06 284 HIS A N 1
ATOM 2084 C CA . HIS A 1 284 ? -25.878 17.152 59.460 1.00 59.06 284 HIS A CA 1
ATOM 2085 C C . HIS A 1 284 ? -25.973 17.326 60.975 1.00 59.06 284 HIS A C 1
ATOM 2087 O O . HIS A 1 284 ? -27.025 17.710 61.493 1.00 59.06 284 HIS A O 1
ATOM 2093 N N . SER A 1 285 ? -24.893 17.031 61.701 1.00 52.59 285 SER A N 1
ATOM 2094 C CA . SER A 1 285 ? -24.822 17.354 63.119 1.00 52.59 285 SER A CA 1
ATOM 2095 C C . SER A 1 285 ? -24.864 18.876 63.243 1.00 52.59 285 SER A C 1
ATOM 2097 O O . SER A 1 285 ? -23.884 19.589 63.033 1.00 52.59 285 SER A O 1
ATOM 2099 N N . VAL A 1 286 ? -26.051 19.410 63.528 1.00 50.06 286 VAL A N 1
ATOM 2100 C CA . VAL A 1 286 ? -26.200 20.823 63.853 1.00 50.06 286 VAL A CA 1
ATOM 2101 C C . VAL A 1 286 ? -25.477 21.014 65.178 1.00 50.06 286 VAL A C 1
ATOM 2103 O O . VAL A 1 286 ? -26.006 20.678 66.237 1.00 50.06 286 VAL A O 1
ATOM 2106 N N . SER A 1 287 ? -24.239 21.505 65.111 1.00 45.12 287 SER A N 1
ATOM 2107 C CA . SER A 1 287 ? -23.478 21.957 66.270 1.00 45.12 287 SER A CA 1
ATOM 2108 C C . SER A 1 287 ? -24.271 23.076 66.946 1.00 45.12 287 SER A C 1
ATOM 2110 O O . SER A 1 287 ? -24.184 24.248 66.580 1.00 45.12 287 SER A O 1
ATOM 2112 N N . ARG A 1 288 ? -25.133 22.708 67.899 1.00 46.78 288 ARG A N 1
ATOM 2113 C CA . ARG A 1 288 ? -25.793 23.662 68.785 1.00 46.78 288 ARG A CA 1
ATOM 2114 C C . ARG A 1 288 ? -24.737 24.162 69.758 1.00 46.78 288 ARG A C 1
ATOM 2116 O O . ARG A 1 288 ? -24.475 23.543 70.785 1.00 46.78 288 ARG A O 1
ATOM 2123 N N . ILE A 1 289 ? -24.133 25.294 69.417 1.00 50.00 289 ILE A N 1
ATOM 2124 C CA . ILE A 1 289 ? -23.361 26.101 70.357 1.00 50.00 289 ILE A CA 1
ATOM 2125 C C . ILE A 1 289 ? -24.356 26.613 71.405 1.00 50.00 289 ILE A C 1
ATOM 2127 O O . ILE A 1 289 ? -25.069 27.588 71.183 1.00 50.00 289 ILE A O 1
ATOM 2131 N N . TYR A 1 290 ? -24.450 25.924 72.541 1.00 46.00 290 TYR A N 1
ATOM 2132 C CA . TYR A 1 290 ? -25.157 26.439 73.708 1.00 46.00 290 TYR A CA 1
ATOM 2133 C C . TYR A 1 290 ? -24.265 27.489 74.378 1.00 46.00 290 TYR A C 1
ATOM 2135 O O . TYR A 1 290 ? -23.349 27.151 75.128 1.00 46.00 290 TYR A O 1
ATOM 2143 N N . SER A 1 291 ? -24.512 28.773 74.109 1.00 50.34 291 SER A N 1
ATOM 2144 C CA . SER A 1 291 ? -23.951 29.851 74.925 1.00 50.34 291 SER A CA 1
ATOM 2145 C C . SER A 1 291 ? -24.662 29.863 76.280 1.00 50.34 291 SER A C 1
ATOM 2147 O O . SER A 1 291 ? -25.872 30.085 76.339 1.00 50.34 291 SER A O 1
ATOM 2149 N N . ARG A 1 292 ? -23.922 29.613 77.365 1.00 50.62 292 ARG A N 1
ATOM 2150 C CA . ARG A 1 292 ? -24.403 29.847 78.733 1.00 50.62 292 ARG A CA 1
ATOM 2151 C C . ARG A 1 292 ? -24.558 31.355 78.955 1.00 50.62 292 ARG A C 1
ATOM 2153 O O . ARG A 1 292 ? -23.574 32.080 78.829 1.00 50.62 292 ARG A O 1
ATOM 2160 N N . SER A 1 293 ? -25.783 31.782 79.254 1.00 57.91 293 SER A N 1
ATOM 2161 C CA . SER A 1 293 ? -26.108 33.071 79.880 1.00 57.91 293 SER A CA 1
ATOM 2162 C C . SER A 1 293 ? -25.771 33.052 81.363 1.00 57.91 293 SER A C 1
ATOM 2164 O O . SER A 1 293 ? -26.101 32.014 81.986 1.00 57.91 293 SER A O 1
#

Organism: NCBI:txid412755

Secondary structure (DSSP, 8-state):
-B--TT-B-TT--EEEE-S--SEEEE-TT-EEEETT---EEEE-S-EEEETTBEEEEEESPPSS-B-TT--EEEE--SSS-HHHHHHHHHHHHHHHHHHHHHHHHHHHHHHHHHHHHHHHHHHHHHHHHHHHHHHHHHHHHHHHHHHHHHHHHHHHHHHHHHHHHHHHHHHHHHHHHHTTS--SS-HHHHHHHHHHHHHHHHHHHHHHHHHHHHHHHHHHHHHHHHHHHHHHHHHHHHHHHHHHHHHHHHHHHHHHHHTTHHHHHHHHHHHHHHHHHHHHHSPP---------

pLDDT: mean 82.74, std 9.88, range [45.12, 97.56]

Radius of gyration: 54.19 Å; chains: 1; bounding box: 104×62×153 Å

Foldseek 3Di:
DFDDQAFDFFQDQKTKDAQAPQWDKDAFQWWKDWPPAPDIWTFHHIWIQHRRMTMTGIPDGGRGTGHPPIDMGIDDDPDPDPVVVVLVVLLVVLVCLQPVCPVVLVVLVVVLVVLVVVLVVLVVVLVVLVVVLVVLVVLLVVLVVVLVVLVVVLVVLVVVLVVLVVVLVVLVVVLVVVVVDDDPDDPNVVSVVSNVVSVVVNVVSVVVNVVSVVVNVVSVVVSVVSVVVSVVSVVVSVVSVVSSVVSVVSSVVSVVSNVSVVSNVVSVVSNVVSVVVVVVVDPDPPPPPDDDD